Protein AF-A0A447TIS0-F1 (afdb_monomer_lite)

InterPro domains:
  IPR006043 Nucleobase cation symporter 2 family [PF00860] (2-193)

Organism: Chromobacterium violaceum (NCBI:txid536)

pLDDT: mean 91.17, std 5.43, range [50.12, 97.81]

Radius of gyration: 20.67 Å; chains: 1; bounding box: 43×41×52 Å

Secondary structure (DSSP, 8-state):
-HHHHHHHHHHHHHHHHHHHH-HHHHHHHS-HHHHHHHHHHHHHHHHHHHHHHHTTEETTEE-S-HHHHHHHHHHHHHHHHHHHHH--GGGGG-HHHHHHHHHHHHHHHTT----HHHHTS-SS------PPP--HHHHHHHHHHTHHHHHHHHHHHHHHHHHHT--TIIIIIHHHHHHHHHHHHHHHHHHT---

Sequence (195 aa):
MFGLFAAGFMYFVFAAIVRWRGMALVNKLLPPVVIGPVIMIIGLSVATAASGMAMGQAGGKQVLPYETSLLLAAISLATTIVVSIYARGMFKLVPILAGVTVGYIAAALLGAVDFAKLAAAPWFAAPSFHSPEVNWAAAAFMLPVAIAPAIEHIGGVMAIGGVTGKDYTKTPGLHRTLAGDGLGVCVAGLIGGPR

Structure (mmCIF, N/CA/C/O backbone):
data_AF-A0A447TIS0-F1
#
_entry.id   AF-A0A447TIS0-F1
#
loop_
_atom_site.group_PDB
_atom_site.id
_atom_site.type_symbol
_atom_site.label_atom_id
_atom_site.label_alt_id
_atom_site.label_comp_id
_atom_site.label_asym_id
_atom_site.label_entity_id
_atom_site.label_seq_id
_atom_site.pdbx_PDB_ins_code
_atom_site.Cartn_x
_atom_site.Cartn_y
_atom_site.Cartn_z
_atom_site.occupancy
_atom_site.B_iso_or_equiv
_atom_site.auth_seq_id
_atom_site.auth_comp_id
_atom_site.auth_asym_id
_atom_site.auth_atom_id
_atom_site.pdbx_PDB_model_num
ATOM 1 N N . MET A 1 1 ? 5.778 -16.264 8.398 1.00 80.69 1 MET A N 1
ATOM 2 C CA . MET A 1 1 ? 4.329 -16.456 8.153 1.00 80.69 1 MET A CA 1
ATOM 3 C C . MET A 1 1 ? 3.513 -16.547 9.439 1.00 80.69 1 MET A C 1
ATOM 5 O O . MET A 1 1 ? 2.597 -15.750 9.588 1.00 80.69 1 MET A O 1
ATOM 9 N N . PHE A 1 2 ? 3.879 -17.380 10.426 1.00 86.50 2 PHE A N 1
ATOM 10 C CA . PHE A 1 2 ? 3.201 -17.373 11.737 1.00 86.50 2 PHE A CA 1
ATOM 11 C C . PHE A 1 2 ? 3.227 -16.002 12.439 1.00 86.50 2 PHE A C 1
ATOM 13 O O . PHE A 1 2 ? 2.227 -15.584 13.009 1.00 86.50 2 PHE A O 1
ATOM 20 N N . GLY A 1 3 ? 4.325 -15.246 12.317 1.00 88.25 3 GLY A N 1
ATOM 21 C CA . GLY A 1 3 ? 4.374 -13.872 12.827 1.00 88.25 3 GLY A CA 1
ATOM 22 C C . GLY A 1 3 ? 3.406 -12.903 12.135 1.00 88.25 3 GLY A C 1
ATOM 23 O O . GLY A 1 3 ? 2.841 -12.048 12.803 1.00 88.25 3 GLY A O 1
ATOM 24 N N . LEU A 1 4 ? 3.140 -13.073 10.833 1.00 88.75 4 LEU A N 1
ATOM 25 C CA . LEU A 1 4 ? 2.134 -12.284 10.108 1.00 88.75 4 LEU A CA 1
ATOM 26 C C . LEU A 1 4 ? 0.718 -12.650 10.568 1.00 88.75 4 LEU A C 1
ATOM 28 O O . LEU A 1 4 ? -0.098 -11.767 10.805 1.00 88.75 4 LEU A O 1
ATOM 32 N N . PHE A 1 5 ? 0.450 -13.943 10.773 1.00 91.50 5 PHE A N 1
ATOM 33 C CA . PHE A 1 5 ? -0.801 -14.395 11.380 1.00 91.50 5 PHE A CA 1
ATOM 34 C C . PHE A 1 5 ? -1.004 -13.792 12.778 1.00 91.50 5 PHE A C 1
ATOM 36 O O . PHE A 1 5 ? -2.080 -13.274 13.067 1.00 91.50 5 PHE A O 1
ATOM 43 N N . ALA A 1 6 ? 0.029 -13.810 13.626 1.00 92.12 6 ALA A N 1
ATOM 44 C CA . ALA A 1 6 ? -0.017 -13.221 14.964 1.00 92.12 6 ALA A CA 1
ATOM 45 C C . ALA A 1 6 ? -0.205 -11.693 14.923 1.00 92.12 6 ALA A C 1
ATOM 47 O O . ALA A 1 6 ? -0.972 -11.148 15.717 1.00 92.12 6 ALA A O 1
ATOM 48 N N . ALA A 1 7 ? 0.434 -11.004 13.971 1.00 91.75 7 ALA A N 1
ATOM 49 C CA . ALA A 1 7 ? 0.207 -9.583 13.724 1.00 91.75 7 ALA A CA 1
ATOM 50 C C . ALA A 1 7 ? -1.247 -9.311 13.315 1.00 91.75 7 ALA A C 1
ATOM 52 O O . ALA A 1 7 ? -1.869 -8.431 13.894 1.00 91.75 7 ALA A O 1
ATOM 53 N N . GLY A 1 8 ? -1.823 -10.105 12.406 1.00 91.88 8 GLY A N 1
ATOM 54 C CA . GLY A 1 8 ? -3.251 -10.035 12.073 1.00 91.88 8 GLY A CA 1
ATOM 55 C C . GLY A 1 8 ? -4.145 -10.304 13.286 1.00 91.88 8 GLY A C 1
ATOM 56 O O . GLY A 1 8 ? -5.135 -9.608 13.501 1.00 91.88 8 GLY A O 1
ATOM 57 N N . PHE A 1 9 ? -3.752 -11.236 14.160 1.00 93.38 9 PHE A N 1
ATOM 58 C CA . PHE A 1 9 ? -4.492 -11.517 15.389 1.00 93.38 9 PHE A CA 1
ATOM 59 C C . PHE A 1 9 ? -4.535 -10.300 16.328 1.00 93.38 9 PHE A C 1
ATOM 61 O O . PHE A 1 9 ? -5.555 -10.029 16.965 1.00 93.38 9 PHE A O 1
ATOM 68 N N . MET A 1 10 ? -3.462 -9.505 16.361 1.00 94.25 10 MET A N 1
ATOM 69 C CA . MET A 1 10 ? -3.401 -8.267 17.141 1.00 94.25 10 MET A CA 1
ATOM 70 C C . MET A 1 10 ? -4.487 -7.252 16.734 1.00 94.25 10 MET A C 1
ATOM 72 O O . MET A 1 10 ? -4.980 -6.507 17.581 1.00 94.25 10 MET A O 1
ATOM 76 N N . TYR A 1 11 ? -4.961 -7.267 15.486 1.00 93.50 11 TYR A N 1
ATOM 77 C CA . TYR A 1 11 ? -6.058 -6.394 15.049 1.00 93.50 11 TYR A CA 1
ATOM 78 C C . TYR A 1 11 ? -7.383 -6.755 15.712 1.00 93.50 11 TYR A C 1
ATOM 80 O O . TYR A 1 11 ? -8.180 -5.862 16.000 1.00 93.50 11 TYR A O 1
ATOM 88 N N . PHE A 1 12 ? -7.618 -8.031 16.030 1.00 94.56 12 PHE A N 1
ATOM 89 C CA . PHE A 1 12 ? -8.781 -8.427 16.825 1.00 94.56 12 PHE A CA 1
ATOM 90 C C . PHE A 1 12 ? -8.673 -7.920 18.263 1.00 94.56 12 PHE A C 1
ATOM 92 O O . PHE A 1 12 ? -9.680 -7.502 18.836 1.00 94.56 12 PHE A O 1
ATOM 99 N N . VAL A 1 13 ? -7.462 -7.891 18.828 1.00 93.69 13 VAL A N 1
ATOM 100 C CA . VAL A 1 13 ? -7.208 -7.296 20.150 1.00 93.69 13 VAL A CA 1
ATOM 101 C C . VAL A 1 13 ? -7.509 -5.797 20.115 1.00 93.69 13 VAL A C 1
ATOM 103 O O . VAL A 1 13 ? -8.273 -5.305 20.949 1.00 93.69 13 VAL A O 1
ATOM 106 N N . PHE A 1 14 ? -7.002 -5.073 19.114 1.00 92.81 14 PHE A N 1
ATOM 107 C CA . PHE A 1 14 ? -7.315 -3.654 18.927 1.00 92.81 14 PHE A CA 1
ATOM 108 C C . PHE A 1 14 ? -8.813 -3.422 18.711 1.00 92.81 14 PHE A C 1
ATOM 110 O O . PHE A 1 14 ? -9.402 -2.566 19.371 1.00 92.81 14 PHE A O 1
ATOM 117 N N . ALA A 1 15 ? -9.465 -4.221 17.867 1.00 93.06 15 ALA A N 1
ATOM 118 C CA . ALA A 1 15 ? -10.902 -4.153 17.635 1.00 93.06 15 ALA A CA 1
ATOM 119 C C . ALA A 1 15 ? -11.712 -4.378 18.922 1.00 93.06 15 ALA A C 1
ATOM 121 O O . ALA A 1 15 ? -12.673 -3.647 19.176 1.00 93.06 15 ALA A O 1
ATOM 122 N N . ALA A 1 16 ? -11.320 -5.345 19.756 1.00 93.94 16 ALA A N 1
ATOM 123 C CA . ALA A 1 16 ? -11.959 -5.615 21.042 1.00 93.94 16 ALA A CA 1
ATOM 124 C C . ALA A 1 16 ? -11.790 -4.441 22.018 1.00 93.94 16 ALA A C 1
ATOM 126 O O . ALA A 1 16 ? -12.764 -4.013 22.643 1.00 93.94 16 ALA A O 1
ATOM 127 N N . ILE A 1 17 ? -10.588 -3.863 22.093 1.00 91.56 17 ILE A N 1
ATOM 128 C CA . ILE A 1 17 ? -10.306 -2.678 22.913 1.00 91.56 17 ILE A CA 1
ATOM 129 C C . ILE A 1 17 ? -11.151 -1.483 22.447 1.00 91.56 17 ILE A C 1
ATOM 131 O O . ILE A 1 17 ? -11.786 -0.823 23.272 1.00 91.56 17 ILE A O 1
ATOM 135 N N . VAL A 1 18 ? -11.217 -1.232 21.137 1.00 91.44 18 VAL A N 1
ATOM 136 C CA . VAL A 1 18 ? -12.027 -0.154 20.544 1.00 91.44 18 VAL A CA 1
ATOM 137 C C . VAL A 1 18 ? -13.516 -0.384 20.792 1.00 91.44 18 VAL A C 1
ATOM 139 O O . VAL A 1 18 ? -14.239 0.563 21.098 1.00 91.44 18 VAL A O 1
ATOM 142 N N . ARG A 1 19 ? -13.989 -1.631 20.717 1.00 91.25 19 ARG A N 1
ATOM 143 C CA . ARG A 1 19 ? -15.378 -1.977 21.040 1.00 91.25 19 ARG A CA 1
ATOM 144 C C . ARG A 1 19 ? -15.700 -1.725 22.512 1.00 91.25 19 ARG A C 1
ATOM 146 O O . ARG A 1 19 ? -16.789 -1.244 22.805 1.00 91.25 19 ARG A O 1
ATOM 153 N N . TRP A 1 20 ? -14.779 -2.045 23.421 1.00 90.69 20 TRP A N 1
ATOM 154 C CA . TRP A 1 20 ? -15.005 -1.904 24.860 1.00 90.69 20 TRP A CA 1
ATOM 155 C C . TRP A 1 20 ? -14.904 -0.452 25.342 1.00 90.69 20 TRP A C 1
ATOM 157 O O . TRP A 1 20 ? -15.747 0.010 26.105 1.00 90.69 20 TRP A O 1
ATOM 167 N N . ARG A 1 21 ? -13.879 0.281 24.899 1.00 88.31 21 ARG A N 1
ATOM 168 C CA . ARG A 1 21 ? -13.578 1.645 25.370 1.00 88.31 21 ARG A CA 1
ATOM 169 C C . ARG A 1 21 ? -14.153 2.746 24.473 1.00 88.31 21 ARG A C 1
ATOM 171 O O . ARG A 1 21 ? -14.126 3.916 24.851 1.00 88.31 21 ARG A O 1
ATOM 178 N N . GLY A 1 22 ? -14.667 2.382 23.300 1.00 86.06 22 GLY A N 1
ATOM 179 C CA . GLY A 1 22 ? -15.222 3.305 22.317 1.00 86.06 22 GLY A CA 1
ATOM 180 C C . GLY A 1 22 ? -14.177 4.209 21.653 1.00 86.06 22 GLY A C 1
ATOM 181 O O . GLY A 1 22 ? -12.975 4.150 21.923 1.00 86.06 22 GLY A O 1
ATOM 182 N N . MET A 1 23 ? -14.662 5.106 20.792 1.00 81.88 23 MET A N 1
ATOM 183 C CA . MET A 1 23 ? -13.830 6.059 20.039 1.00 81.88 23 MET A CA 1
ATOM 184 C C . MET A 1 23 ? -13.080 7.067 20.921 1.00 81.88 23 MET A C 1
ATOM 186 O O . MET A 1 23 ? -12.084 7.638 20.485 1.00 81.88 23 MET A O 1
ATOM 190 N N . ALA A 1 24 ? -13.506 7.268 22.172 1.00 84.69 24 ALA A N 1
ATOM 191 C CA . ALA A 1 24 ? -12.833 8.166 23.108 1.00 84.69 24 ALA A CA 1
ATOM 192 C C . ALA A 1 24 ? -11.385 7.733 23.393 1.00 84.69 24 ALA A C 1
ATOM 194 O O . ALA A 1 24 ? -10.499 8.578 23.504 1.00 84.69 24 ALA A O 1
ATOM 195 N N . LEU A 1 25 ? -11.128 6.421 23.465 1.00 85.62 25 LEU A N 1
ATOM 196 C CA . LEU A 1 25 ? -9.772 5.903 23.640 1.00 85.62 25 LEU A CA 1
ATOM 197 C C . LEU A 1 25 ? -8.905 6.173 22.408 1.00 85.62 25 LEU A C 1
ATOM 199 O O . LEU A 1 25 ? -7.763 6.594 22.557 1.00 85.62 25 LEU A O 1
ATOM 203 N N . VAL A 1 26 ? -9.457 5.964 21.211 1.00 84.88 26 VAL A N 1
ATOM 204 C CA . VAL A 1 26 ? -8.746 6.187 19.943 1.00 84.88 26 VAL A CA 1
ATOM 205 C C . VAL A 1 26 ? -8.374 7.656 19.806 1.00 84.88 26 VAL A C 1
ATOM 207 O O . VAL A 1 26 ? -7.209 7.962 19.603 1.00 84.88 26 VAL A O 1
ATOM 210 N N . ASN A 1 27 ? -9.315 8.569 20.045 1.00 84.81 27 ASN A N 1
ATOM 211 C CA . ASN A 1 27 ? -9.046 10.007 19.984 1.00 84.81 27 ASN A CA 1
ATOM 212 C C . ASN A 1 27 ? -8.029 10.473 21.040 1.00 84.81 27 ASN A C 1
ATOM 214 O O . ASN A 1 27 ? -7.340 11.466 20.826 1.00 84.81 27 ASN A O 1
ATOM 218 N N . LYS A 1 28 ? -7.931 9.770 22.177 1.00 88.19 28 LYS A N 1
ATOM 219 C CA . LYS A 1 28 ? -6.964 10.074 23.238 1.00 88.19 28 LYS A CA 1
ATOM 220 C C . LYS A 1 28 ? -5.562 9.540 22.933 1.00 88.19 28 LYS A C 1
ATOM 222 O O . LYS A 1 28 ? -4.591 10.240 23.194 1.00 88.19 28 LYS A O 1
ATOM 227 N N . LEU A 1 29 ? -5.453 8.302 22.448 1.00 87.50 29 LEU A N 1
ATOM 228 C CA . LEU A 1 29 ? -4.166 7.649 22.170 1.00 87.50 29 LEU A CA 1
ATOM 229 C C . LEU A 1 29 ? -3.590 8.049 20.811 1.00 87.50 29 LEU A C 1
ATOM 231 O O . LEU A 1 29 ? -2.380 8.186 20.668 1.00 87.50 29 LEU A O 1
ATOM 235 N N . LEU A 1 30 ? -4.464 8.227 19.826 1.00 89.12 30 LEU A N 1
ATOM 236 C CA . LEU A 1 30 ? -4.144 8.481 18.428 1.00 89.12 30 LEU A CA 1
ATOM 237 C C . LEU A 1 30 ? -4.894 9.735 17.941 1.00 89.12 30 LEU A C 1
ATOM 239 O O . LEU A 1 30 ? -5.692 9.654 17.007 1.00 89.12 30 LEU A O 1
ATOM 243 N N . PRO A 1 31 ? -4.700 10.912 18.566 1.00 89.00 31 PRO A N 1
ATOM 244 C CA . PRO A 1 31 ? -5.265 12.145 18.031 1.00 89.00 31 PRO A CA 1
ATOM 245 C C . PRO A 1 31 ? -4.687 12.440 16.631 1.00 89.00 31 PRO A C 1
ATOM 247 O O . PRO A 1 31 ? -3.619 11.926 16.286 1.00 89.00 31 PRO A O 1
ATOM 250 N N . PRO A 1 32 ? -5.318 13.316 15.824 1.00 86.44 32 PRO A N 1
ATOM 251 C CA . PRO A 1 32 ? -4.827 13.659 14.484 1.00 86.44 32 PRO A CA 1
ATOM 252 C C . PRO A 1 32 ? -3.358 14.114 14.445 1.00 86.44 32 PRO A C 1
ATOM 254 O O . PRO A 1 32 ? -2.645 13.815 13.490 1.00 86.44 32 PRO A O 1
ATOM 257 N N . VAL A 1 33 ? -2.887 14.765 15.517 1.00 90.25 33 VAL A N 1
ATOM 258 C CA . VAL A 1 33 ? -1.484 15.182 15.693 1.00 90.25 33 VAL A CA 1
ATOM 259 C C . VAL A 1 33 ? -0.499 14.007 15.810 1.00 90.25 33 VAL A C 1
ATOM 261 O O . VAL A 1 33 ? 0.689 14.197 15.594 1.00 90.25 33 VAL A O 1
ATOM 264 N N . VAL A 1 34 ? -0.968 12.791 16.105 1.00 90.94 34 VAL A N 1
ATOM 265 C CA . VAL A 1 34 ? -0.167 11.552 16.118 1.00 90.94 34 VAL A CA 1
ATOM 266 C C . VAL A 1 34 ? -0.352 10.768 14.820 1.00 90.94 34 VAL A C 1
ATOM 268 O O . VAL A 1 34 ? 0.632 10.343 14.219 1.00 90.94 34 VAL A O 1
ATOM 271 N N . ILE A 1 35 ? -1.597 10.609 14.355 1.00 90.25 35 ILE A N 1
ATOM 272 C CA . ILE A 1 35 ? -1.905 9.829 13.143 1.00 90.25 35 ILE A CA 1
ATOM 273 C C . ILE A 1 35 ? -1.180 10.409 11.920 1.00 90.25 35 ILE A C 1
ATOM 275 O O . ILE A 1 35 ? -0.541 9.665 11.179 1.00 90.25 35 ILE A O 1
ATOM 279 N N . GLY A 1 36 ? -1.235 11.733 11.728 1.00 91.56 36 GLY A N 1
ATOM 280 C CA . GLY A 1 36 ? -0.616 12.398 10.578 1.00 91.56 36 GLY A CA 1
ATOM 281 C C . GLY A 1 36 ? 0.891 12.125 10.463 1.00 91.56 36 GLY A C 1
ATOM 282 O O . GLY A 1 36 ? 1.325 11.597 9.439 1.00 91.56 36 GLY A O 1
ATOM 283 N N . 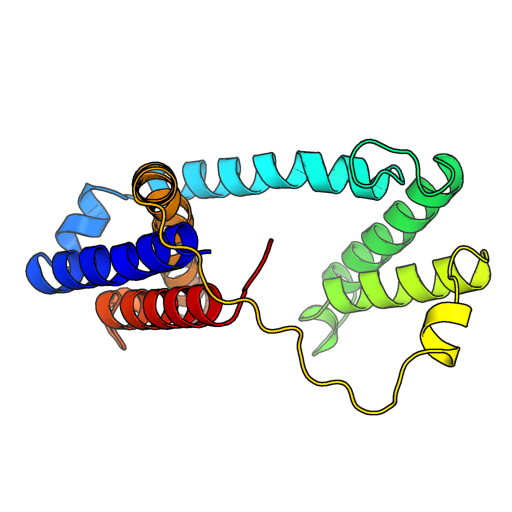PRO A 1 37 ? 1.699 12.422 11.500 1.00 92.75 37 PRO A N 1
ATOM 284 C CA . PRO A 1 37 ? 3.131 12.125 11.494 1.00 92.75 37 PRO A CA 1
ATOM 285 C C . PRO A 1 37 ? 3.477 10.651 11.301 1.00 92.75 37 PRO A C 1
ATOM 287 O O . PRO A 1 37 ? 4.407 10.354 10.554 1.00 92.75 37 PRO A O 1
ATOM 290 N N . VAL A 1 38 ? 2.730 9.726 11.911 1.00 91.75 38 VAL A N 1
ATOM 291 C CA . VAL A 1 38 ? 2.968 8.285 11.722 1.00 91.75 38 VAL A CA 1
ATOM 292 C C . VAL A 1 38 ? 2.777 7.895 10.256 1.00 91.75 38 VAL A C 1
ATOM 294 O O . VAL A 1 38 ? 3.655 7.254 9.683 1.00 91.75 38 VAL A O 1
ATOM 297 N N . ILE A 1 39 ? 1.695 8.348 9.615 1.00 91.06 39 ILE A N 1
ATOM 298 C CA . ILE A 1 39 ? 1.450 8.093 8.186 1.00 91.06 39 ILE A CA 1
ATOM 299 C C . ILE A 1 39 ? 2.551 8.717 7.316 1.00 91.06 39 ILE A C 1
ATOM 301 O O . ILE A 1 39 ? 3.029 8.076 6.380 1.00 91.06 39 ILE A O 1
ATOM 305 N N . MET A 1 40 ? 3.005 9.936 7.635 1.00 92.56 40 MET A N 1
ATOM 306 C CA . MET A 1 40 ? 4.114 10.571 6.909 1.00 92.56 40 MET A CA 1
ATOM 307 C C . MET A 1 40 ? 5.411 9.761 7.015 1.00 92.56 40 MET A C 1
ATOM 309 O O . MET A 1 40 ? 6.094 9.583 6.009 1.00 92.56 40 MET A O 1
ATOM 313 N N . ILE A 1 41 ? 5.741 9.233 8.198 1.00 92.44 41 ILE A N 1
ATOM 314 C CA . ILE A 1 41 ? 6.931 8.391 8.400 1.00 92.44 41 ILE A CA 1
ATOM 315 C C . ILE A 1 41 ? 6.806 7.073 7.631 1.00 92.44 41 ILE A C 1
ATOM 317 O O . ILE A 1 41 ? 7.774 6.661 6.992 1.00 92.44 41 ILE A O 1
ATOM 321 N N . ILE A 1 42 ? 5.628 6.438 7.636 1.00 91.50 42 ILE A N 1
ATOM 322 C CA . ILE A 1 42 ? 5.379 5.223 6.845 1.00 91.50 42 ILE A CA 1
ATOM 323 C C . ILE A 1 42 ? 5.627 5.525 5.359 1.00 91.50 42 ILE A C 1
ATOM 325 O O . ILE A 1 42 ? 6.448 4.857 4.728 1.00 91.50 42 ILE A O 1
ATOM 329 N N . GLY A 1 43 ? 5.031 6.595 4.825 1.00 91.69 43 GLY A N 1
ATOM 330 C CA . GLY A 1 43 ? 5.233 7.012 3.434 1.00 91.69 43 GLY A CA 1
ATOM 331 C C . GLY A 1 43 ? 6.695 7.320 3.092 1.00 91.69 43 GLY A C 1
ATOM 332 O O . GLY A 1 43 ? 7.208 6.839 2.081 1.00 91.69 43 GLY A O 1
ATOM 333 N N . LEU A 1 44 ? 7.397 8.060 3.954 1.00 93.44 44 LEU A N 1
ATOM 334 C CA . LEU A 1 44 ? 8.819 8.378 3.775 1.00 93.44 44 LEU A CA 1
ATOM 335 C C . LEU A 1 44 ? 9.709 7.132 3.833 1.00 93.44 44 LEU A C 1
ATOM 337 O O . LEU A 1 44 ? 10.670 7.036 3.071 1.00 93.44 44 LEU A O 1
ATOM 341 N N . SER A 1 45 ? 9.388 6.161 4.691 1.00 90.38 45 SER A N 1
ATOM 342 C CA . SER A 1 45 ? 10.160 4.920 4.779 1.00 90.38 45 SER A CA 1
ATOM 343 C C . SER A 1 45 ? 10.065 4.103 3.487 1.00 90.38 45 SER A C 1
ATOM 345 O O . SER A 1 45 ? 11.091 3.668 2.964 1.00 90.38 45 SER A O 1
ATOM 347 N N . VAL A 1 46 ? 8.870 3.989 2.896 1.00 91.38 46 VAL A N 1
ATOM 348 C CA . VAL A 1 46 ? 8.660 3.289 1.616 1.00 91.38 46 VAL A CA 1
ATOM 349 C C . VAL A 1 46 ? 9.224 4.086 0.431 1.00 91.38 46 VAL A C 1
ATOM 351 O O . VAL A 1 46 ? 9.687 3.490 -0.545 1.00 91.38 46 VAL A O 1
ATOM 354 N N . ALA A 1 47 ? 9.275 5.420 0.520 1.00 93.50 47 ALA A N 1
ATOM 355 C CA . ALA A 1 47 ? 9.860 6.269 -0.519 1.00 93.50 47 ALA A CA 1
ATOM 356 C C . ALA A 1 47 ? 11.339 5.941 -0.797 1.00 93.50 47 ALA A C 1
ATOM 358 O O . ALA A 1 47 ? 11.782 6.054 -1.938 1.00 93.50 47 ALA A O 1
ATOM 359 N N . THR A 1 48 ? 12.090 5.482 0.211 1.00 90.00 48 THR A N 1
ATOM 360 C CA . THR A 1 48 ? 13.493 5.063 0.031 1.00 90.00 48 THR A CA 1
ATOM 361 C C . THR A 1 48 ? 13.626 3.823 -0.858 1.00 90.00 48 THR A C 1
ATOM 363 O O . THR A 1 48 ? 14.475 3.780 -1.744 1.00 90.00 48 THR A O 1
ATOM 366 N N . ALA A 1 49 ? 12.748 2.831 -0.689 1.00 90.81 49 ALA A N 1
ATOM 367 C CA . ALA A 1 49 ? 12.709 1.660 -1.559 1.00 90.81 49 ALA A CA 1
ATOM 368 C C . ALA A 1 49 ? 12.227 2.038 -2.968 1.00 90.81 49 ALA A C 1
ATOM 370 O O . ALA A 1 49 ? 12.781 1.572 -3.966 1.00 90.81 49 ALA A O 1
ATOM 371 N N . ALA A 1 50 ? 11.228 2.921 -3.057 1.00 92.81 50 ALA A N 1
ATOM 372 C CA . ALA A 1 50 ? 10.717 3.421 -4.328 1.00 92.81 50 ALA A CA 1
ATOM 373 C C . ALA A 1 50 ? 11.778 4.187 -5.133 1.00 92.81 50 ALA A C 1
ATOM 375 O O . ALA A 1 50 ? 11.846 4.015 -6.350 1.00 92.81 50 ALA A O 1
ATOM 376 N N . SER A 1 51 ? 12.637 4.978 -4.479 1.00 92.75 51 SER A N 1
ATOM 377 C CA . SER A 1 51 ? 13.729 5.677 -5.165 1.00 92.75 51 SER A CA 1
ATOM 378 C C . SER A 1 51 ? 14.765 4.698 -5.721 1.00 92.75 51 SER A C 1
ATOM 380 O O . SER A 1 51 ? 15.172 4.842 -6.871 1.00 92.75 51 SER A O 1
ATOM 382 N N . GLY A 1 52 ?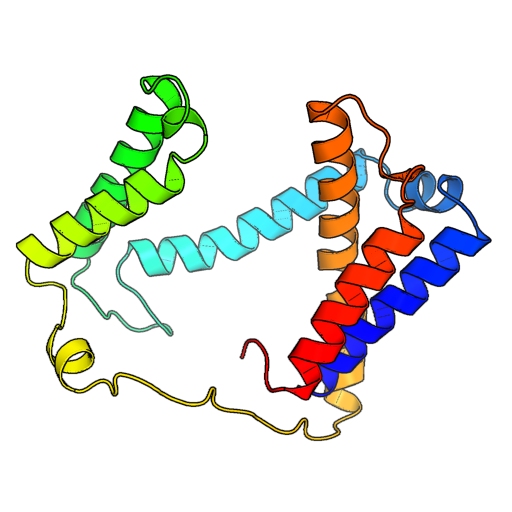 15.119 3.650 -4.967 1.00 93.75 52 GLY A N 1
ATOM 383 C CA . GLY A 1 52 ? 15.969 2.561 -5.459 1.00 93.75 52 GLY A CA 1
ATOM 384 C C . GLY A 1 52 ? 15.383 1.890 -6.705 1.00 93.75 52 GLY A C 1
ATOM 385 O O . GLY A 1 52 ? 16.070 1.749 -7.718 1.00 93.75 52 GLY A O 1
ATOM 386 N N . MET A 1 53 ? 14.088 1.563 -6.675 1.00 94.19 53 MET A N 1
ATOM 387 C CA . MET A 1 53 ? 13.388 0.987 -7.829 1.00 94.19 53 MET A CA 1
ATOM 388 C C . MET A 1 53 ? 13.377 1.933 -9.039 1.00 94.19 53 MET A C 1
ATOM 390 O O . MET A 1 53 ? 13.628 1.490 -10.159 1.00 94.19 53 MET A O 1
ATOM 394 N N . ALA A 1 54 ? 13.161 3.236 -8.830 1.00 95.19 54 ALA A N 1
ATOM 395 C CA . ALA A 1 54 ? 13.206 4.242 -9.894 1.00 95.19 54 ALA A CA 1
ATOM 396 C C . ALA A 1 54 ? 14.604 4.384 -10.524 1.00 95.19 54 ALA A C 1
ATOM 398 O O . ALA A 1 54 ? 14.723 4.635 -11.721 1.00 95.19 54 ALA A O 1
ATOM 399 N N . MET A 1 55 ? 15.663 4.169 -9.740 1.00 94.88 55 MET A N 1
ATOM 400 C CA . MET A 1 55 ? 17.051 4.147 -10.217 1.00 94.88 55 MET A CA 1
ATOM 401 C C . MET A 1 55 ? 17.446 2.820 -10.886 1.00 94.88 55 MET A C 1
ATOM 403 O O . MET A 1 55 ? 18.605 2.655 -11.265 1.00 94.88 55 MET A O 1
ATOM 407 N N . GLY A 1 56 ? 16.517 1.871 -11.045 1.00 93.88 56 GLY A N 1
ATOM 408 C CA . GLY A 1 56 ? 16.779 0.586 -11.696 1.00 93.88 56 GLY A CA 1
ATOM 409 C C . GLY A 1 56 ? 17.391 -0.464 -10.777 1.00 93.88 56 GLY A C 1
ATOM 410 O O . GLY A 1 56 ? 18.071 -1.372 -11.261 1.00 93.88 56 GLY A O 1
ATOM 411 N N . GLN A 1 57 ? 17.188 -0.341 -9.462 1.00 93.88 57 GLN A N 1
ATOM 412 C CA . GLN A 1 57 ? 17.701 -1.282 -8.471 1.00 93.88 57 GLN A CA 1
ATOM 413 C C . GLN A 1 57 ? 16.609 -2.220 -7.957 1.00 93.88 57 GLN A C 1
ATOM 415 O O . GLN A 1 57 ? 15.492 -1.804 -7.654 1.00 93.88 57 GLN A O 1
ATOM 420 N N . ALA A 1 58 ? 16.959 -3.493 -7.784 1.00 90.00 58 ALA A N 1
ATOM 421 C CA . ALA A 1 58 ? 16.134 -4.472 -7.086 1.00 90.00 58 ALA A CA 1
ATOM 422 C C . ALA A 1 58 ? 17.023 -5.372 -6.220 1.00 90.00 58 ALA A C 1
ATOM 424 O O . ALA A 1 58 ? 18.063 -5.855 -6.670 1.00 90.00 58 ALA A O 1
ATOM 425 N N . GLY A 1 59 ? 16.646 -5.572 -4.952 1.00 84.31 59 GLY A N 1
ATOM 426 C CA . GLY A 1 59 ? 17.421 -6.395 -4.012 1.00 84.31 59 GLY A CA 1
ATOM 427 C C . GLY A 1 59 ? 18.867 -5.919 -3.807 1.00 84.31 59 GLY A C 1
ATOM 428 O O . GLY A 1 59 ? 19.766 -6.744 -3.661 1.00 84.31 59 GLY A O 1
ATOM 429 N N . GLY A 1 60 ? 19.107 -4.603 -3.868 1.00 82.75 60 GLY A N 1
ATOM 430 C CA . GLY A 1 60 ? 20.442 -4.006 -3.733 1.00 82.75 60 GLY A CA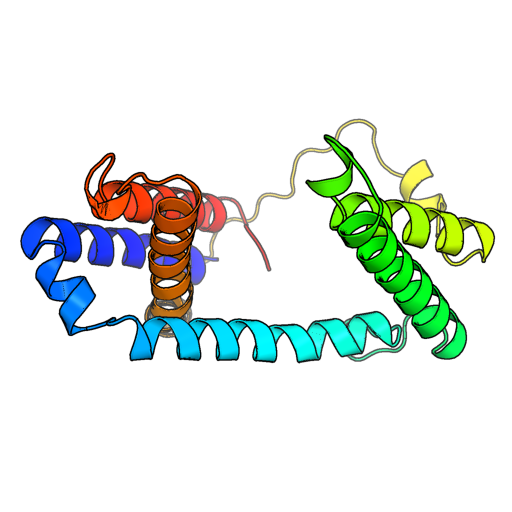 1
ATOM 431 C C . GLY A 1 60 ? 21.354 -4.175 -4.953 1.00 82.75 60 GLY A C 1
ATOM 432 O O . GLY A 1 60 ? 22.543 -3.877 -4.866 1.00 82.75 60 GLY A O 1
ATOM 433 N N . LYS A 1 61 ? 20.829 -4.655 -6.087 1.00 89.12 61 LYS A N 1
ATOM 434 C CA . LYS A 1 61 ? 21.574 -4.819 -7.342 1.00 89.12 61 LYS A CA 1
ATOM 435 C C . LYS A 1 61 ? 20.980 -3.952 -8.440 1.00 89.12 61 LYS A C 1
ATOM 437 O O . LYS A 1 61 ? 19.764 -3.782 -8.501 1.00 89.12 61 LYS A O 1
ATOM 442 N N . GLN A 1 62 ? 21.834 -3.460 -9.334 1.00 92.25 62 GLN A N 1
ATOM 443 C CA . GLN A 1 62 ? 21.395 -2.802 -10.560 1.00 92.25 62 GLN A CA 1
ATOM 444 C C . GLN A 1 62 ? 20.814 -3.858 -11.509 1.00 92.25 62 GLN A C 1
ATOM 446 O O . GLN A 1 62 ? 21.533 -4.763 -11.933 1.00 92.25 62 GLN A O 1
ATOM 451 N N . VAL A 1 63 ? 19.520 -3.763 -11.812 1.00 92.44 63 VAL A N 1
ATOM 452 C CA . VAL A 1 63 ? 18.821 -4.691 -12.720 1.00 92.44 63 VAL A CA 1
ATOM 453 C C . VAL A 1 63 ? 18.573 -4.098 -14.102 1.00 92.44 63 VAL A C 1
ATOM 455 O O . VAL A 1 63 ? 18.434 -4.844 -15.065 1.00 92.44 63 VAL A O 1
ATOM 458 N N . LEU A 1 64 ? 18.555 -2.770 -14.214 1.00 91.44 64 LEU A N 1
ATOM 459 C CA . LEU A 1 64 ? 18.376 -2.044 -15.469 1.00 91.44 64 LEU A CA 1
ATOM 460 C C . LEU A 1 64 ? 19.356 -0.861 -15.504 1.00 91.44 64 LEU A C 1
ATOM 462 O O . LEU A 1 64 ? 19.629 -0.313 -14.441 1.00 91.44 64 LEU A O 1
ATOM 466 N N . PRO A 1 65 ? 19.917 -0.437 -16.651 1.00 94.25 65 PRO A N 1
ATOM 467 C CA . PRO A 1 65 ? 20.817 0.717 -16.693 1.00 94.25 65 PRO A CA 1
ATOM 468 C C . PRO A 1 65 ? 20.201 1.968 -16.053 1.00 94.25 65 PRO A C 1
ATOM 470 O O . PRO A 1 65 ? 19.012 2.241 -16.234 1.00 94.25 65 PRO A O 1
ATOM 473 N N . TYR A 1 66 ? 21.009 2.722 -15.304 1.00 94.00 66 TYR A N 1
ATOM 474 C CA . TYR A 1 66 ? 20.553 3.877 -14.520 1.00 94.00 66 TYR A CA 1
ATOM 475 C C . TYR A 1 66 ? 19.821 4.919 -15.379 1.00 94.00 66 TYR A C 1
ATOM 477 O O . TYR A 1 66 ? 18.687 5.281 -15.074 1.00 94.00 66 TYR A O 1
ATOM 485 N N . GLU A 1 67 ? 20.420 5.305 -16.508 1.00 93.75 67 GLU A N 1
ATOM 486 C CA . GLU A 1 67 ? 19.857 6.282 -17.452 1.00 93.75 67 GLU A CA 1
ATOM 487 C C . GLU A 1 67 ? 18.482 5.852 -17.986 1.00 93.75 67 GLU A C 1
ATOM 489 O O . GLU A 1 67 ? 17.514 6.613 -17.960 1.00 93.75 67 GLU A O 1
ATOM 494 N N . THR A 1 68 ? 18.365 4.593 -18.423 1.00 94.19 68 THR A N 1
ATOM 495 C CA . THR A 1 68 ? 17.107 4.034 -18.934 1.00 94.19 68 THR A CA 1
ATOM 496 C C . THR A 1 68 ? 16.044 3.966 -17.841 1.00 94.19 68 THR A C 1
ATOM 498 O O . THR A 1 68 ? 14.879 4.268 -18.090 1.00 94.19 68 THR A O 1
ATOM 501 N N . SER A 1 69 ? 16.437 3.606 -16.620 1.00 95.81 69 SER A N 1
ATOM 502 C CA . SER A 1 69 ? 15.522 3.480 -15.480 1.00 95.81 69 SER A CA 1
ATOM 503 C C . SER A 1 69 ? 14.948 4.830 -15.065 1.00 95.81 69 SER A C 1
ATOM 505 O O . SER A 1 69 ? 13.733 4.957 -14.909 1.00 95.81 69 SER A O 1
ATOM 507 N N . LEU A 1 70 ? 15.798 5.857 -14.980 1.00 96.12 70 LEU A N 1
ATOM 508 C CA . LEU A 1 70 ? 15.360 7.219 -14.689 1.00 96.12 70 LEU A CA 1
ATOM 509 C C . LEU A 1 70 ? 14.442 7.777 -15.772 1.00 96.12 70 LEU A C 1
ATOM 511 O O . LEU A 1 70 ? 13.444 8.416 -15.443 1.00 96.12 70 LEU A O 1
ATOM 515 N N . LEU A 1 71 ? 14.737 7.514 -17.048 1.00 96.62 71 LEU A N 1
ATOM 516 C CA . LEU A 1 71 ? 13.865 7.920 -18.147 1.00 96.62 71 LEU A CA 1
ATOM 517 C C . LEU A 1 71 ? 12.473 7.281 -18.016 1.00 96.62 71 LEU A C 1
ATOM 519 O O . LEU A 1 71 ? 11.464 7.977 -18.114 1.00 96.62 71 LEU A O 1
ATOM 523 N N . LEU A 1 72 ? 12.403 5.975 -17.743 1.00 96.94 72 LEU A N 1
ATOM 524 C CA . LEU A 1 72 ? 11.135 5.262 -17.553 1.00 96.94 72 LEU A CA 1
ATOM 525 C C . LEU A 1 72 ? 10.366 5.756 -16.321 1.00 96.94 72 LEU A C 1
ATOM 527 O O . LEU A 1 72 ? 9.151 5.967 -16.394 1.00 96.94 72 LEU A O 1
ATOM 531 N N . ALA A 1 73 ? 11.065 5.988 -15.208 1.00 96.94 73 ALA A N 1
ATOM 532 C CA . ALA A 1 73 ? 10.481 6.560 -14.001 1.00 96.94 73 ALA A CA 1
ATOM 533 C C . ALA A 1 73 ? 9.923 7.968 -14.265 1.00 96.94 73 ALA A C 1
ATOM 535 O O . ALA A 1 73 ? 8.794 8.266 -13.870 1.00 96.94 73 ALA A O 1
ATOM 536 N N . ALA A 1 74 ? 10.665 8.808 -14.994 1.00 97.12 74 ALA A N 1
ATOM 537 C CA . ALA A 1 74 ? 10.238 10.147 -15.379 1.00 97.12 74 ALA A CA 1
ATOM 538 C C . ALA A 1 74 ? 9.010 10.118 -16.300 1.00 97.12 74 ALA A C 1
ATOM 540 O O . ALA A 1 74 ? 8.072 10.875 -16.067 1.00 97.12 74 ALA A O 1
ATOM 541 N N . ILE A 1 75 ? 8.964 9.220 -17.291 1.00 97.75 75 ILE A N 1
ATOM 542 C CA . ILE A 1 75 ? 7.800 9.046 -18.177 1.00 97.75 75 ILE A CA 1
ATOM 543 C C . ILE A 1 75 ? 6.557 8.640 -17.372 1.00 97.75 75 ILE A C 1
ATOM 545 O O . ILE A 1 75 ? 5.489 9.239 -17.538 1.00 97.75 75 ILE A O 1
ATOM 549 N N . SER A 1 76 ? 6.688 7.656 -16.478 1.00 97.50 76 SER A N 1
ATOM 550 C CA . SER A 1 76 ? 5.584 7.186 -15.629 1.00 97.50 76 SER A CA 1
ATOM 551 C C . SER A 1 76 ? 5.077 8.287 -14.686 1.00 97.50 76 SER A C 1
ATOM 553 O O . SER A 1 76 ? 3.869 8.545 -14.600 1.00 97.50 76 SER A O 1
ATOM 555 N N . LEU A 1 77 ? 5.996 9.010 -14.034 1.00 97.00 77 LEU A N 1
ATOM 556 C CA . LEU A 1 77 ? 5.670 10.113 -13.131 1.00 97.00 77 LEU A CA 1
ATOM 557 C C . LEU A 1 77 ? 5.031 11.289 -13.878 1.00 97.00 77 LEU A C 1
ATOM 559 O O . LEU A 1 77 ? 3.978 11.774 -13.466 1.00 97.00 77 LEU A O 1
ATOM 563 N N . ALA A 1 78 ? 5.621 11.719 -14.995 1.00 97.81 78 ALA A N 1
ATOM 564 C CA . ALA A 1 78 ? 5.095 12.808 -15.812 1.00 97.81 78 ALA A CA 1
ATOM 565 C C . ALA A 1 78 ? 3.688 12.484 -16.322 1.00 97.81 78 ALA A C 1
ATOM 567 O O . ALA A 1 78 ? 2.792 13.319 -16.216 1.00 97.81 78 ALA A O 1
ATOM 568 N N . THR A 1 79 ? 3.461 11.254 -16.788 1.00 97.38 79 THR A N 1
ATOM 569 C CA . THR A 1 79 ? 2.130 10.793 -17.206 1.00 97.38 79 THR A CA 1
ATOM 570 C C . THR A 1 79 ? 1.137 10.861 -16.048 1.00 97.38 79 THR A C 1
ATOM 572 O O . THR A 1 79 ? 0.042 11.399 -16.208 1.00 97.38 79 THR A O 1
ATOM 575 N N . THR A 1 80 ? 1.523 10.373 -14.866 1.00 97.19 80 THR A N 1
ATOM 576 C CA . THR A 1 80 ? 0.676 10.421 -13.664 1.00 97.19 80 THR A CA 1
ATOM 577 C C . THR A 1 80 ? 0.287 11.862 -13.321 1.00 97.19 80 THR A C 1
ATOM 579 O O . THR A 1 80 ? -0.892 12.150 -13.101 1.00 97.19 80 THR A O 1
ATOM 582 N N . ILE A 1 81 ? 1.256 12.784 -13.335 1.00 96.81 81 ILE A N 1
ATOM 583 C CA . ILE A 1 81 ? 1.040 14.212 -13.070 1.00 96.81 81 ILE A CA 1
ATOM 584 C C . ILE A 1 81 ? 0.102 14.817 -14.121 1.00 96.81 81 ILE A C 1
ATOM 586 O O . ILE A 1 81 ? -0.923 15.396 -13.757 1.00 96.81 81 ILE A O 1
ATOM 590 N N . VAL A 1 82 ? 0.393 14.635 -15.411 1.00 96.75 82 VAL A N 1
ATOM 591 C CA . VAL A 1 82 ? -0.415 15.176 -16.516 1.00 96.75 82 VAL A CA 1
ATOM 592 C C . VAL A 1 82 ? -1.857 14.677 -16.435 1.00 96.75 82 VAL A C 1
ATOM 594 O O . VAL A 1 82 ? -2.789 15.477 -16.523 1.00 96.75 82 VAL A O 1
ATOM 597 N N . VAL A 1 83 ? -2.067 13.381 -16.203 1.00 96.19 83 VAL A N 1
ATOM 598 C CA . VAL A 1 83 ? -3.415 12.809 -16.087 1.00 96.19 83 VAL A CA 1
ATOM 599 C C . VAL A 1 83 ? -4.129 13.339 -14.842 1.00 96.19 83 VAL A C 1
ATOM 601 O O . VAL A 1 83 ? -5.294 13.723 -14.934 1.00 96.19 83 VAL A O 1
ATOM 604 N N . SER A 1 84 ? -3.447 13.447 -13.698 1.00 95.50 84 SER A N 1
ATOM 605 C CA . SER A 1 84 ? -4.063 13.975 -12.470 1.00 95.50 84 SER A CA 1
ATOM 606 C C . SER A 1 84 ? -4.534 15.433 -12.598 1.00 95.50 84 SER A C 1
ATOM 608 O O . SER A 1 84 ? -5.558 15.802 -12.014 1.00 95.50 84 SER A O 1
ATOM 610 N N . ILE A 1 85 ? -3.823 16.252 -13.384 1.00 95.62 85 ILE A N 1
ATOM 611 C CA . ILE A 1 85 ? -4.110 17.683 -13.552 1.00 95.62 85 ILE A CA 1
ATOM 612 C C . ILE A 1 85 ? -5.121 17.918 -14.681 1.00 95.62 85 ILE A C 1
ATOM 614 O O . ILE A 1 85 ? -6.118 18.616 -14.478 1.00 95.62 85 ILE A O 1
ATOM 618 N N . TYR A 1 86 ? -4.876 17.346 -15.863 1.00 94.94 86 TYR A N 1
ATOM 619 C CA . TYR A 1 86 ? -5.571 17.725 -17.098 1.00 94.94 86 TYR A CA 1
ATOM 620 C C . TYR A 1 86 ? -6.696 16.772 -17.511 1.00 94.94 86 TYR A C 1
ATOM 622 O O . TYR A 1 86 ? -7.576 17.177 -18.278 1.00 94.94 86 TYR A O 1
ATOM 630 N N . ALA A 1 87 ? -6.707 15.523 -17.031 1.00 93.12 87 ALA A N 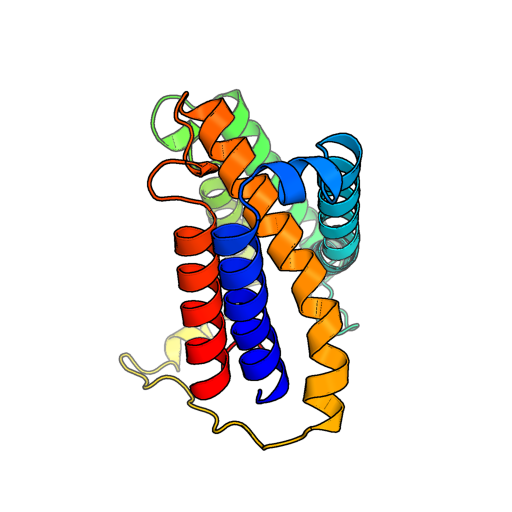1
ATOM 631 C CA . ALA A 1 87 ? -7.755 14.586 -17.416 1.00 93.12 87 ALA A CA 1
ATOM 632 C C . ALA A 1 87 ? -9.116 14.973 -16.818 1.00 93.12 87 ALA A C 1
ATOM 634 O O . ALA A 1 87 ? -9.226 15.662 -15.800 1.00 93.12 87 ALA A O 1
ATOM 635 N N . ARG A 1 88 ? -10.186 14.505 -17.464 1.00 91.44 88 ARG A N 1
ATOM 636 C CA . ARG A 1 88 ? -11.575 14.727 -17.042 1.00 91.44 88 ARG A CA 1
ATOM 637 C C . ARG A 1 88 ? -12.295 13.394 -16.862 1.00 91.44 88 ARG A C 1
ATOM 639 O O . ARG A 1 88 ? -11.904 12.380 -17.437 1.00 91.44 88 ARG A O 1
ATOM 646 N N . GLY A 1 89 ? -13.363 13.410 -16.068 1.00 89.62 89 GLY A N 1
ATOM 647 C CA . GLY A 1 89 ? -14.181 12.225 -15.808 1.00 89.62 89 GLY A CA 1
ATOM 648 C C . GLY A 1 89 ? -13.388 11.102 -15.134 1.00 89.62 89 GLY A C 1
ATOM 649 O O . GLY A 1 89 ? -12.607 11.352 -14.218 1.00 89.62 89 GLY A O 1
ATOM 650 N N . MET A 1 90 ? -13.582 9.869 -15.611 1.00 86.00 90 MET A N 1
ATOM 651 C CA . MET A 1 90 ? -13.011 8.648 -15.027 1.00 86.00 90 MET A CA 1
ATOM 652 C C . MET A 1 90 ? -11.478 8.674 -14.944 1.00 86.00 90 MET A C 1
ATOM 654 O O . MET A 1 90 ? -10.907 8.245 -13.948 1.00 86.00 90 MET A O 1
ATOM 658 N N . PHE A 1 91 ? -10.795 9.214 -15.958 1.00 82.81 91 PHE A N 1
ATOM 659 C CA . PHE A 1 91 ? -9.330 9.187 -16.028 1.00 82.81 91 PHE A CA 1
ATOM 660 C C . PHE A 1 91 ? -8.652 10.016 -14.932 1.00 82.81 91 PHE A C 1
ATOM 662 O O . PHE A 1 91 ? -7.554 9.673 -14.502 1.00 82.81 91 PHE A O 1
ATOM 669 N N . LYS A 1 92 ? -9.327 11.047 -14.405 1.00 88.31 92 LYS A N 1
ATOM 670 C CA . LYS A 1 92 ? -8.825 11.822 -13.262 1.00 88.31 92 LYS A CA 1
ATOM 671 C C . LYS A 1 92 ? -8.833 11.016 -11.954 1.00 88.31 92 LYS A C 1
ATOM 673 O O . LYS A 1 92 ? -8.104 11.358 -11.029 1.00 88.31 92 LYS A O 1
ATOM 678 N N . LEU A 1 93 ? -9.628 9.943 -11.880 1.00 85.94 93 LEU A N 1
ATOM 679 C CA . LEU A 1 93 ? -9.716 9.058 -10.713 1.00 85.94 93 LEU A CA 1
ATOM 680 C C . LEU A 1 93 ? -8.638 7.963 -10.708 1.00 85.94 93 LEU A C 1
ATOM 682 O O . LEU A 1 93 ? -8.386 7.375 -9.661 1.00 85.94 93 LEU A O 1
ATOM 686 N N . VAL A 1 94 ? -7.992 7.690 -11.850 1.00 93.62 94 VAL A N 1
ATOM 687 C CA . VAL A 1 94 ? -7.007 6.600 -12.008 1.00 93.62 94 VAL A CA 1
ATOM 688 C C . VAL A 1 94 ? -5.652 7.043 -12.604 1.00 93.62 94 VAL A C 1
ATOM 690 O O . VAL A 1 94 ? -5.098 6.345 -13.457 1.00 93.62 94 VAL A O 1
ATOM 693 N N . PRO A 1 95 ? -5.056 8.173 -12.168 1.00 93.69 95 PRO A N 1
ATOM 694 C CA . PRO A 1 95 ? -3.827 8.699 -12.770 1.00 93.69 95 PRO A CA 1
ATOM 695 C C . PRO A 1 95 ? -2.628 7.750 -12.635 1.00 93.69 95 PRO A C 1
ATOM 697 O O . PRO A 1 95 ? -1.821 7.648 -13.555 1.00 93.69 95 PRO A O 1
ATOM 700 N N . ILE A 1 96 ? -2.539 7.007 -11.527 1.00 95.12 96 ILE A N 1
ATOM 701 C CA . ILE A 1 96 ? -1.452 6.046 -11.282 1.00 95.12 96 ILE A CA 1
ATOM 702 C C . ILE A 1 96 ? -1.490 4.904 -12.307 1.00 95.12 96 ILE A C 1
ATOM 704 O O . ILE A 1 96 ? -0.451 4.521 -12.838 1.00 95.12 96 ILE A O 1
ATOM 708 N N . LEU A 1 97 ? -2.681 4.388 -12.643 1.00 95.06 97 LEU A N 1
ATOM 709 C CA . LEU A 1 97 ? 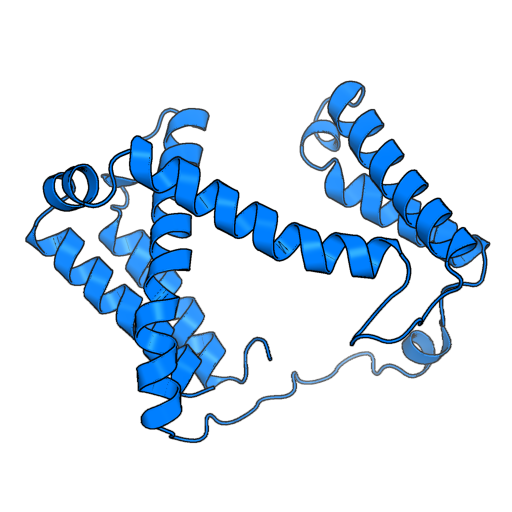-2.817 3.326 -13.648 1.00 95.06 97 LEU A CA 1
ATOM 710 C C . LEU A 1 97 ? -2.381 3.806 -15.035 1.00 95.06 97 LEU A C 1
ATOM 712 O O . LEU A 1 97 ? -1.729 3.057 -15.762 1.00 95.06 97 LEU A O 1
ATOM 716 N N . ALA A 1 98 ? -2.688 5.056 -15.388 1.00 95.62 98 ALA A N 1
ATOM 717 C CA . ALA A 1 98 ? -2.221 5.647 -16.637 1.00 95.62 98 ALA A CA 1
ATOM 718 C C . ALA A 1 98 ? -0.688 5.761 -16.670 1.00 95.62 98 ALA A C 1
ATOM 720 O O . ALA A 1 98 ? -0.074 5.360 -17.658 1.00 95.62 98 ALA A O 1
ATOM 721 N N . GLY A 1 99 ? -0.068 6.223 -15.577 1.00 96.69 99 GLY A N 1
ATOM 722 C CA . GLY A 1 99 ? 1.389 6.282 -15.441 1.00 96.69 99 GLY A CA 1
ATOM 723 C C . GLY A 1 99 ? 2.066 4.925 -15.613 1.00 96.69 99 GLY A C 1
ATOM 724 O O . GLY A 1 99 ? 2.955 4.786 -16.451 1.00 96.69 99 GLY A O 1
ATOM 725 N N . VAL A 1 100 ? 1.585 3.904 -14.896 1.00 96.25 100 VAL A N 1
ATOM 726 C CA . VAL A 1 100 ? 2.094 2.526 -15.007 1.00 96.25 100 VAL A CA 1
ATOM 727 C C . VAL A 1 100 ? 1.937 1.987 -16.431 1.00 96.25 100 VAL A C 1
ATOM 729 O O . VAL A 1 100 ? 2.870 1.390 -16.962 1.00 96.25 100 VAL A O 1
ATOM 732 N N . THR A 1 101 ? 0.794 2.235 -17.074 1.00 96.56 101 THR A N 1
ATOM 733 C CA . THR A 1 101 ? 0.524 1.760 -18.440 1.00 96.56 101 THR A CA 1
ATOM 734 C C . THR A 1 101 ? 1.477 2.392 -19.453 1.00 96.56 101 THR A C 1
ATOM 736 O O . THR A 1 101 ? 2.125 1.681 -20.218 1.00 96.56 101 THR A O 1
ATOM 739 N N . VAL A 1 102 ? 1.607 3.722 -19.446 1.00 97.69 102 VAL A N 1
ATOM 740 C CA . VAL A 1 102 ? 2.499 4.432 -20.377 1.00 97.69 102 VAL A CA 1
ATOM 741 C C . VAL A 1 102 ? 3.964 4.100 -20.092 1.00 97.69 102 VAL A C 1
ATOM 743 O O . VAL A 1 102 ? 4.722 3.856 -21.029 1.00 97.69 102 VAL A O 1
ATOM 746 N N . GLY A 1 103 ? 4.356 4.017 -18.818 1.00 97.31 103 GLY A N 1
ATOM 747 C CA . GLY A 1 103 ? 5.699 3.598 -18.419 1.00 97.31 103 GLY A CA 1
ATOM 748 C C . GLY A 1 103 ? 6.042 2.188 -18.906 1.00 97.31 103 GLY A C 1
ATOM 749 O O . GLY A 1 103 ? 7.133 1.969 -19.428 1.00 97.31 103 GLY A O 1
ATOM 750 N N . TYR A 1 104 ? 5.100 1.245 -18.815 1.00 96.44 104 TYR A N 1
ATOM 751 C CA . TYR A 1 104 ? 5.282 -0.114 -19.328 1.00 96.44 104 TYR A CA 1
ATOM 752 C C . TYR A 1 104 ? 5.389 -0.156 -20.858 1.00 96.44 104 TYR A C 1
ATOM 754 O O . TYR A 1 104 ? 6.269 -0.832 -21.390 1.00 96.44 104 TYR A O 1
ATOM 762 N N . ILE A 1 105 ? 4.547 0.598 -21.576 1.00 97.81 105 ILE A N 1
ATOM 763 C CA . ILE A 1 105 ? 4.634 0.711 -23.042 1.00 97.81 105 ILE A CA 1
ATOM 764 C C . ILE A 1 105 ? 6.000 1.276 -23.451 1.00 97.81 105 ILE A C 1
ATOM 766 O O . ILE A 1 105 ? 6.654 0.719 -24.331 1.00 97.81 105 ILE A O 1
ATOM 770 N N . ALA A 1 106 ? 6.472 2.333 -22.786 1.00 97.38 106 ALA A N 1
ATOM 771 C CA . ALA A 1 106 ? 7.796 2.896 -23.037 1.00 97.38 106 ALA A CA 1
ATOM 772 C C . ALA A 1 106 ? 8.914 1.876 -22.758 1.00 97.38 106 ALA A C 1
ATOM 774 O O . ALA A 1 106 ? 9.829 1.734 -23.567 1.00 97.38 106 ALA A O 1
ATOM 775 N N . ALA A 1 107 ? 8.818 1.115 -21.664 1.00 96.56 107 ALA A N 1
ATOM 776 C CA . ALA A 1 107 ? 9.777 0.059 -21.340 1.00 96.56 107 ALA A CA 1
ATOM 777 C C . ALA A 1 107 ? 9.819 -1.032 -22.419 1.00 96.56 107 ALA A C 1
ATOM 779 O O . ALA A 1 107 ? 10.903 -1.483 -22.792 1.00 96.56 107 ALA A O 1
ATOM 780 N N . ALA A 1 108 ? 8.661 -1.423 -22.956 1.00 95.69 108 ALA A N 1
ATOM 781 C CA . ALA A 1 108 ? 8.574 -2.398 -24.038 1.00 95.69 108 ALA A CA 1
ATOM 782 C C . ALA A 1 108 ? 9.228 -1.879 -25.328 1.00 95.69 108 ALA A C 1
ATOM 784 O O . ALA A 1 108 ? 10.001 -2.604 -25.952 1.00 95.69 108 ALA A O 1
ATOM 785 N N . LEU A 1 109 ? 8.983 -0.615 -25.695 1.00 95.50 109 LEU A N 1
ATOM 786 C CA . LEU A 1 109 ? 9.588 0.015 -26.877 1.00 95.50 109 LEU A CA 1
ATOM 787 C C . LEU A 1 109 ? 11.111 0.172 -26.758 1.00 95.50 109 LEU A C 1
ATOM 789 O O . LEU A 1 109 ? 11.815 0.078 -27.759 1.00 95.50 109 LEU A O 1
ATOM 793 N N . LEU A 1 110 ? 11.623 0.378 -25.542 1.00 93.88 110 LEU A N 1
ATOM 794 C CA . LEU A 1 110 ? 13.060 0.458 -25.258 1.00 93.88 110 LEU A CA 1
ATOM 795 C C . LEU A 1 110 ? 13.733 -0.919 -25.096 1.00 93.88 110 LEU A C 1
ATOM 797 O O . LEU A 1 110 ? 14.922 -0.979 -24.790 1.00 93.88 110 LEU A O 1
ATOM 801 N N . GLY A 1 111 ? 12.999 -2.023 -25.272 1.00 92.19 111 GLY A N 1
ATOM 802 C CA . GLY A 1 111 ? 13.541 -3.379 -25.136 1.00 92.19 111 GLY A CA 1
ATOM 803 C C . GLY A 1 111 ? 13.869 -3.790 -23.695 1.00 92.19 111 GLY A C 1
ATOM 804 O O . GLY A 1 111 ? 14.582 -4.765 -23.484 1.00 92.19 111 GLY A O 1
ATOM 805 N N . ALA A 1 112 ? 13.348 -3.072 -22.695 1.00 90.69 112 ALA A N 1
ATOM 806 C CA . ALA A 1 112 ? 13.569 -3.359 -21.275 1.00 90.69 112 ALA A CA 1
ATOM 807 C C . ALA A 1 112 ? 12.631 -4.452 -20.718 1.00 90.69 112 ALA A C 1
ATOM 809 O O . ALA A 1 112 ? 12.700 -4.784 -19.534 1.00 90.69 112 ALA A O 1
ATOM 810 N N . VAL A 1 113 ? 11.736 -5.000 -21.548 1.00 92.75 113 VAL A N 1
ATOM 811 C CA . VAL A 1 113 ? 10.744 -6.011 -21.157 1.00 92.75 113 VAL A CA 1
ATOM 812 C C . VAL A 1 113 ? 11.113 -7.372 -21.741 1.00 92.75 113 VAL A C 1
ATOM 814 O O . VAL A 1 113 ? 11.183 -7.546 -22.954 1.00 92.75 113 VAL A O 1
ATOM 817 N N . ASP A 1 114 ? 11.293 -8.355 -20.860 1.00 90.62 114 ASP A N 1
ATOM 818 C CA . ASP A 1 114 ? 11.498 -9.756 -21.228 1.00 90.62 114 ASP A CA 1
ATOM 819 C C . ASP A 1 114 ? 10.152 -10.487 -21.376 1.00 90.62 114 ASP A C 1
ATOM 821 O O . ASP A 1 114 ? 9.513 -10.873 -20.391 1.00 90.62 114 ASP A O 1
ATOM 825 N N . PHE A 1 115 ? 9.727 -10.694 -22.624 1.00 93.50 115 PHE A N 1
ATOM 826 C CA . PHE A 1 115 ? 8.497 -11.419 -22.958 1.00 93.50 115 PHE A CA 1
ATOM 827 C C . PHE A 1 115 ? 8.647 -12.947 -22.923 1.00 93.50 115 PHE A C 1
ATOM 829 O O . PHE A 1 115 ? 7.635 -13.649 -22.985 1.00 93.50 115 PHE A O 1
ATOM 836 N N . ALA A 1 116 ? 9.861 -13.493 -22.783 1.00 93.50 116 ALA A N 1
ATOM 837 C CA . ALA A 1 116 ? 10.060 -14.943 -22.757 1.00 93.50 116 ALA A CA 1
ATOM 838 C C . ALA A 1 116 ? 9.341 -15.584 -21.561 1.00 93.50 116 ALA A C 1
ATOM 840 O O . ALA A 1 116 ? 8.734 -16.647 -21.688 1.00 93.50 116 ALA A O 1
ATOM 841 N N . LYS A 1 117 ? 9.322 -14.894 -20.414 1.00 89.31 117 LYS A N 1
ATOM 842 C CA . LYS A 1 117 ? 8.586 -15.331 -19.217 1.00 89.31 117 LYS A CA 1
ATOM 843 C C . LYS A 1 117 ? 7.078 -15.388 -19.436 1.00 89.31 117 LYS A C 1
ATOM 845 O O . LYS A 1 117 ? 6.429 -16.266 -18.883 1.00 89.31 117 LYS A O 1
ATOM 850 N N . LEU A 1 118 ? 6.534 -14.469 -20.235 1.00 90.56 118 LEU A N 1
ATOM 851 C CA . LEU A 1 118 ? 5.114 -14.463 -20.579 1.00 90.56 118 LEU A CA 1
ATOM 852 C C . LEU A 1 118 ? 4.778 -15.637 -21.506 1.00 90.56 118 LEU A C 1
ATOM 854 O O . LEU A 1 118 ? 3.789 -16.323 -21.281 1.00 90.56 118 LEU A O 1
ATOM 858 N N . ALA A 1 119 ? 5.626 -15.898 -22.505 1.00 92.56 119 ALA A N 1
ATOM 859 C CA . ALA A 1 119 ? 5.442 -17.008 -23.439 1.00 92.56 119 ALA A CA 1
ATOM 860 C C . ALA A 1 119 ? 5.580 -18.389 -22.771 1.00 92.56 119 ALA A C 1
ATOM 862 O O . ALA A 1 119 ? 4.910 -19.336 -23.173 1.00 92.56 119 ALA A O 1
ATOM 863 N N . ALA A 1 120 ? 6.434 -18.503 -21.751 1.00 94.00 120 ALA A N 1
ATOM 864 C CA . ALA A 1 120 ? 6.642 -19.738 -20.996 1.00 94.00 120 ALA A CA 1
ATOM 865 C C . ALA A 1 120 ? 5.617 -19.958 -19.865 1.00 94.00 120 ALA A C 1
ATOM 867 O O . ALA A 1 120 ? 5.609 -21.027 -19.251 1.00 94.00 120 ALA A O 1
ATOM 868 N N . ALA A 1 121 ? 4.779 -18.965 -19.550 1.00 92.31 121 ALA A N 1
ATOM 869 C CA . ALA A 1 121 ? 3.835 -19.057 -18.444 1.00 92.31 121 ALA A CA 1
ATOM 870 C C . ALA A 1 121 ? 2.633 -19.960 -18.793 1.00 92.31 121 ALA A C 1
ATOM 872 O O . ALA A 1 121 ? 2.081 -19.867 -19.891 1.00 92.31 121 ALA A O 1
ATOM 873 N N . PRO A 1 122 ? 2.174 -20.816 -17.863 1.00 93.50 122 PRO A N 1
ATOM 874 C CA . PRO A 1 122 ? 0.955 -21.592 -18.061 1.00 93.50 122 PRO A CA 1
ATOM 875 C C . PRO A 1 122 ? -0.289 -20.688 -18.030 1.00 93.50 122 PRO A C 1
ATOM 877 O O . PRO A 1 122 ? -0.361 -19.741 -17.250 1.00 93.50 122 PRO A O 1
ATOM 880 N N . TRP A 1 123 ? -1.311 -21.035 -18.822 1.00 92.38 123 TRP A N 1
ATOM 881 C CA . TRP A 1 123 ? -2.608 -20.336 -18.830 1.00 92.38 123 TRP A CA 1
ATOM 882 C C . TRP A 1 123 ? -3.335 -20.404 -17.481 1.00 92.38 123 TRP A C 1
ATOM 884 O O . TRP A 1 123 ? -4.036 -19.468 -17.106 1.00 92.38 123 TRP A O 1
ATOM 894 N N . PHE A 1 124 ? -3.144 -21.500 -16.741 1.00 94.25 124 PHE A N 1
ATOM 895 C CA . PHE A 1 124 ? -3.655 -21.675 -15.387 1.00 94.25 124 PHE A CA 1
ATOM 896 C C . PHE A 1 124 ? -2.539 -22.204 -14.487 1.00 94.25 124 PHE A C 1
ATOM 898 O O . PHE A 1 124 ? -1.958 -23.253 -14.759 1.00 94.25 124 PHE A O 1
ATOM 905 N N . ALA A 1 125 ? -2.264 -21.490 -13.399 1.00 90.25 125 ALA A N 1
ATOM 906 C CA . ALA A 1 125 ? -1.376 -21.931 -12.332 1.00 90.25 125 ALA A CA 1
ATOM 907 C C . ALA A 1 125 ? -2.095 -21.802 -10.991 1.00 90.25 125 ALA A C 1
ATOM 909 O O . ALA A 1 125 ? -2.714 -20.775 -10.705 1.00 90.25 125 ALA A O 1
ATOM 910 N N . ALA A 1 126 ? -1.996 -22.838 -10.158 1.00 88.19 126 ALA A N 1
ATOM 911 C CA . ALA A 1 126 ? -2.392 -22.717 -8.764 1.00 88.19 126 ALA A CA 1
ATOM 912 C C . ALA A 1 126 ? -1.417 -21.762 -8.044 1.00 88.19 126 ALA A C 1
ATOM 914 O O . ALA A 1 126 ? -0.210 -21.836 -8.298 1.00 88.19 126 ALA A O 1
ATOM 915 N N . PRO A 1 127 ? -1.897 -20.881 -7.146 1.00 85.00 127 PRO A N 1
ATOM 916 C CA . PRO A 1 127 ? -1.019 -20.082 -6.302 1.00 85.00 127 PRO A CA 1
ATOM 917 C C . PRO A 1 127 ? -0.074 -20.969 -5.483 1.00 85.00 127 PRO A C 1
ATOM 919 O O . PRO A 1 127 ? -0.454 -22.048 -5.026 1.00 85.00 127 PRO A O 1
ATOM 922 N N . SER A 1 128 ? 1.150 -20.497 -5.256 1.00 84.25 128 SER A N 1
ATOM 923 C CA . SER A 1 128 ? 2.093 -21.176 -4.367 1.00 84.25 128 SER A CA 1
ATOM 924 C C . SER A 1 128 ? 1.677 -20.971 -2.915 1.00 84.25 128 SER A C 1
ATOM 926 O O . SER A 1 128 ? 1.927 -19.917 -2.332 1.00 84.25 128 SER A O 1
ATOM 928 N N . PHE A 1 129 ? 1.049 -21.987 -2.330 1.00 86.25 129 PHE A N 1
ATOM 929 C CA . PHE A 1 129 ? 0.689 -21.986 -0.917 1.00 86.25 129 PHE A CA 1
ATOM 930 C C . PHE A 1 129 ? 1.898 -22.342 -0.054 1.00 86.25 129 PHE A C 1
ATOM 932 O O . PHE A 1 129 ? 2.628 -23.295 -0.337 1.00 86.25 129 PHE A O 1
ATOM 939 N N . HIS A 1 130 ? 2.094 -21.592 1.027 1.00 82.69 130 HIS A N 1
ATOM 940 C CA . HIS A 1 130 ? 3.141 -21.874 2.005 1.00 82.69 130 HIS A CA 1
ATOM 941 C C . HIS A 1 130 ? 2.528 -22.026 3.390 1.00 82.69 130 HIS A C 1
ATOM 943 O O . HIS A 1 130 ? 1.894 -21.104 3.898 1.00 82.69 130 HIS A O 1
ATOM 949 N N . SER A 1 131 ? 2.748 -23.184 4.012 1.00 81.56 131 SER A N 1
ATOM 950 C CA . SER A 1 131 ? 2.307 -23.430 5.381 1.00 81.56 131 SER A CA 1
ATOM 951 C C . SER A 1 131 ? 3.108 -22.571 6.367 1.00 81.56 131 SER A C 1
ATOM 953 O O . SER A 1 131 ? 4.337 -22.493 6.248 1.00 81.56 131 SER A O 1
ATOM 955 N N . PRO A 1 132 ? 2.462 -21.946 7.363 1.00 80.94 132 PRO A N 1
ATOM 956 C CA . PRO A 1 132 ? 3.163 -21.162 8.362 1.00 80.94 132 PRO A CA 1
ATOM 957 C C . PRO A 1 132 ? 3.963 -22.063 9.304 1.00 80.94 132 PRO A C 1
ATOM 959 O O . PRO A 1 132 ? 3.409 -22.921 9.983 1.00 80.94 132 PRO A O 1
ATOM 962 N N . GLU A 1 133 ? 5.268 -21.822 9.394 1.00 84.88 133 GLU A N 1
ATOM 963 C CA . GLU A 1 133 ? 6.101 -22.403 10.446 1.00 84.88 133 GLU A CA 1
ATOM 964 C C . GLU A 1 133 ? 5.851 -21.668 11.767 1.00 84.88 133 GLU A C 1
ATOM 966 O O . GLU A 1 133 ? 5.960 -20.437 11.832 1.00 84.88 133 GLU A O 1
ATOM 971 N N . VAL A 1 134 ? 5.495 -22.417 12.813 1.00 88.94 134 VAL A N 1
ATOM 972 C CA . VAL A 1 134 ? 5.220 -21.865 14.142 1.00 88.94 134 VAL A CA 1
ATOM 973 C C . VAL A 1 134 ? 6.529 -21.423 14.785 1.00 88.94 134 VAL A C 1
ATOM 975 O O . VAL A 1 134 ? 7.351 -22.240 15.186 1.00 88.94 134 VAL A O 1
ATOM 978 N N . ASN A 1 135 ? 6.701 -20.110 14.917 1.00 89.94 135 ASN A N 1
ATOM 979 C CA . ASN A 1 135 ? 7.862 -19.508 15.559 1.00 89.94 135 ASN A CA 1
ATOM 980 C C . ASN A 1 135 ? 7.420 -18.346 16.457 1.00 89.94 135 ASN A C 1
ATOM 982 O O . ASN A 1 135 ? 7.105 -17.250 15.985 1.00 89.94 135 ASN A O 1
ATOM 986 N N . TRP A 1 136 ? 7.400 -18.593 17.766 1.00 91.19 136 TRP A N 1
ATOM 987 C CA . TRP A 1 136 ? 6.953 -17.619 18.761 1.00 91.19 136 TRP A CA 1
ATOM 988 C C . TRP A 1 136 ? 7.889 -16.420 18.913 1.00 91.19 136 TRP A C 1
ATOM 990 O O . TRP A 1 136 ? 7.409 -15.326 19.196 1.00 91.19 136 TRP A O 1
ATOM 1000 N N . ALA A 1 137 ? 9.191 -16.588 18.665 1.00 91.44 137 ALA A N 1
ATOM 1001 C CA . ALA A 1 137 ? 10.127 -15.467 18.666 1.00 91.44 137 ALA A CA 1
ATOM 1002 C C . ALA A 1 137 ? 9.797 -14.498 17.520 1.00 91.44 137 ALA A C 1
ATOM 1004 O O . ALA A 1 137 ? 9.611 -13.305 17.748 1.00 91.44 137 ALA A O 1
ATOM 1005 N N . ALA A 1 138 ? 9.613 -15.019 16.302 1.00 86.38 138 ALA A N 1
ATOM 1006 C CA . ALA A 1 138 ? 9.193 -14.222 15.150 1.00 86.38 138 ALA A CA 1
ATOM 1007 C C . ALA A 1 138 ? 7.810 -13.579 15.357 1.00 86.38 138 ALA A C 1
ATOM 1009 O O . ALA A 1 138 ? 7.589 -12.444 14.938 1.00 86.38 138 ALA A O 1
ATOM 1010 N N . ALA A 1 139 ? 6.883 -14.274 16.025 1.00 90.81 139 ALA A N 1
ATOM 1011 C CA . ALA A 1 139 ? 5.591 -13.699 16.390 1.00 90.81 139 ALA A CA 1
ATOM 1012 C C . ALA A 1 139 ? 5.740 -12.519 17.353 1.00 90.81 139 ALA A C 1
ATOM 1014 O O . ALA A 1 139 ? 5.201 -11.452 17.071 1.00 90.81 139 ALA A O 1
ATOM 1015 N N . ALA A 1 140 ? 6.514 -12.671 18.429 1.00 92.25 140 ALA A N 1
ATOM 1016 C CA . ALA A 1 140 ? 6.746 -11.606 19.401 1.00 92.25 140 ALA A CA 1
ATOM 1017 C C . ALA A 1 140 ? 7.358 -10.347 18.761 1.00 92.25 140 ALA A C 1
ATOM 1019 O O . ALA A 1 140 ? 6.953 -9.241 19.108 1.00 92.25 140 ALA A O 1
ATOM 1020 N N . PHE A 1 141 ? 8.260 -10.501 17.783 1.00 90.00 141 PHE A N 1
ATOM 1021 C CA . PHE A 1 141 ? 8.800 -9.373 17.012 1.00 90.00 141 PHE A CA 1
ATOM 1022 C C . PHE A 1 141 ? 7.761 -8.691 16.114 1.00 90.00 141 PHE A C 1
ATOM 1024 O O . PHE A 1 141 ? 7.799 -7.474 15.951 1.00 90.00 141 PHE A O 1
ATOM 1031 N N . MET A 1 142 ? 6.826 -9.449 15.541 1.00 90.19 142 MET A N 1
ATOM 1032 C CA . MET A 1 142 ? 5.793 -8.913 14.649 1.00 90.19 142 MET A CA 1
ATOM 1033 C C . MET A 1 142 ? 4.637 -8.229 15.392 1.00 90.19 142 MET A C 1
ATOM 1035 O O . MET A 1 142 ? 3.967 -7.372 14.817 1.00 90.19 142 MET A O 1
ATOM 1039 N N . LEU A 1 143 ? 4.396 -8.566 16.664 1.00 92.19 143 LEU A N 1
ATOM 1040 C CA . LEU A 1 143 ? 3.286 -7.997 17.435 1.00 92.19 143 LEU A CA 1
ATOM 1041 C C . LEU A 1 143 ? 3.349 -6.457 17.557 1.00 92.19 143 LEU A C 1
ATOM 1043 O O . LEU A 1 143 ? 2.338 -5.817 17.268 1.00 92.19 143 LEU A O 1
ATOM 1047 N N . PRO A 1 144 ? 4.487 -5.824 17.914 1.00 89.56 144 PRO A N 1
ATOM 1048 C CA . PRO A 1 144 ? 4.595 -4.364 17.917 1.00 89.56 144 PRO A CA 1
ATOM 1049 C C . PRO A 1 144 ? 4.494 -3.752 16.518 1.00 89.56 144 PRO A C 1
ATOM 1051 O O . PRO A 1 144 ? 3.959 -2.655 16.367 1.00 89.56 144 PRO A O 1
ATOM 1054 N N . VAL A 1 145 ? 4.968 -4.461 15.487 1.00 88.56 145 VAL A N 1
ATOM 1055 C CA . VAL A 1 145 ? 4.913 -3.993 14.092 1.00 88.56 145 VAL A CA 1
ATOM 1056 C C . VAL A 1 145 ? 3.467 -3.788 13.644 1.00 88.56 145 VAL A C 1
ATOM 1058 O O . VAL A 1 145 ? 3.202 -2.848 12.905 1.00 88.56 145 VAL A O 1
ATOM 1061 N N . ALA A 1 146 ? 2.519 -4.583 14.158 1.00 91.31 146 ALA A N 1
ATOM 1062 C CA . ALA A 1 146 ? 1.090 -4.457 13.862 1.00 91.31 146 ALA A CA 1
ATOM 1063 C C . ALA A 1 146 ? 0.475 -3.106 14.280 1.00 91.31 146 ALA A C 1
ATOM 1065 O O . ALA A 1 146 ? -0.580 -2.738 13.767 1.00 91.31 146 ALA A O 1
ATOM 1066 N N . ILE A 1 147 ? 1.119 -2.351 15.179 1.00 90.69 147 ILE A N 1
ATOM 1067 C CA . ILE A 1 147 ? 0.636 -1.034 15.620 1.00 90.69 147 ILE A CA 1
ATOM 1068 C C . ILE A 1 147 ? 0.650 -0.033 14.460 1.00 90.69 147 ILE A C 1
ATOM 1070 O O . ILE A 1 147 ? -0.308 0.718 14.298 1.00 90.69 147 ILE A O 1
ATOM 1074 N N . ALA A 1 148 ? 1.710 -0.017 13.647 1.00 90.06 148 ALA A N 1
ATOM 1075 C CA . ALA A 1 148 ? 1.855 0.955 12.565 1.00 90.06 148 ALA A CA 1
ATOM 1076 C C . ALA A 1 148 ? 0.739 0.835 11.504 1.00 90.06 148 ALA A C 1
ATOM 1078 O O . ALA A 1 148 ? 0.045 1.831 11.286 1.00 90.06 148 ALA A O 1
ATOM 1079 N N . PRO A 1 149 ? 0.468 -0.348 10.916 1.00 90.12 149 PRO A N 1
ATOM 1080 C CA . PRO A 1 149 ? -0.629 -0.486 9.970 1.00 90.12 149 PRO A CA 1
ATOM 1081 C C . PRO A 1 149 ? -2.017 -0.417 10.636 1.00 90.12 149 PRO A C 1
ATOM 1083 O O . PRO A 1 149 ? -2.970 0.023 10.002 1.00 90.12 149 PRO A O 1
ATOM 1086 N N . ALA A 1 150 ? -2.151 -0.683 11.944 1.00 91.88 150 ALA A N 1
ATOM 1087 C CA . ALA A 1 150 ? -3.398 -0.376 12.651 1.00 91.88 150 ALA A CA 1
ATOM 1088 C C . ALA A 1 150 ? -3.664 1.143 12.718 1.00 91.88 150 ALA A C 1
ATOM 1090 O O . ALA A 1 150 ? -4.800 1.581 12.524 1.00 91.88 150 ALA A O 1
ATOM 1091 N N . ILE A 1 151 ? -2.631 1.961 12.961 1.00 91.62 151 ILE A N 1
ATOM 1092 C CA . ILE A 1 151 ? -2.734 3.431 12.903 1.00 91.62 151 ILE A CA 1
ATOM 1093 C C . ILE A 1 151 ? -3.047 3.887 11.473 1.00 91.62 151 ILE A C 1
ATOM 1095 O O . ILE A 1 151 ? -3.905 4.754 11.290 1.00 91.62 151 ILE A O 1
ATOM 1099 N N . GLU A 1 152 ? -2.397 3.291 10.474 1.00 92.56 152 GLU A N 1
ATOM 1100 C CA . GLU A 1 152 ? -2.663 3.548 9.055 1.00 92.56 152 GLU A CA 1
ATOM 1101 C C . GLU A 1 152 ? -4.125 3.254 8.693 1.00 92.56 152 GLU A C 1
ATOM 1103 O O . GLU A 1 152 ? -4.796 4.109 8.115 1.00 92.56 152 GLU A O 1
ATOM 1108 N N . HIS A 1 153 ? -4.661 2.105 9.115 1.00 93.69 153 HIS A N 1
ATOM 1109 C CA . HIS A 1 153 ? -6.057 1.729 8.890 1.00 93.69 153 HIS A CA 1
ATOM 1110 C C . HIS A 1 153 ? -7.028 2.721 9.537 1.00 93.69 153 HIS A C 1
ATOM 1112 O O . HIS A 1 153 ? -7.982 3.170 8.898 1.00 93.69 153 HIS A O 1
ATOM 1118 N N . ILE A 1 154 ? -6.782 3.117 10.791 1.00 92.31 154 ILE A N 1
ATOM 1119 C CA . ILE A 1 154 ? -7.608 4.118 11.488 1.00 92.31 154 ILE A CA 1
ATOM 1120 C C . ILE A 1 154 ? -7.581 5.452 10.733 1.00 92.31 154 ILE A C 1
ATOM 1122 O O . ILE A 1 154 ? -8.639 6.022 10.449 1.00 92.31 154 ILE A O 1
ATOM 1126 N N . GLY A 1 155 ? -6.388 5.932 10.374 1.00 91.50 155 GLY A N 1
ATOM 1127 C CA . GLY A 1 155 ? -6.219 7.169 9.617 1.00 91.50 155 GLY A CA 1
ATOM 1128 C C . GLY A 1 155 ? -6.894 7.118 8.247 1.00 91.50 155 GLY A C 1
ATOM 1129 O O . GLY A 1 155 ? -7.568 8.075 7.867 1.00 91.50 155 GLY A O 1
ATOM 1130 N N . GLY A 1 156 ? -6.804 5.985 7.549 1.00 92.50 156 GLY A N 1
ATOM 1131 C CA . GLY A 1 156 ? -7.473 5.747 6.272 1.00 92.50 156 GLY A CA 1
ATOM 1132 C C . GLY A 1 156 ? -8.996 5.805 6.388 1.00 92.50 156 GLY A C 1
ATOM 1133 O O . GLY A 1 156 ? -9.645 6.529 5.632 1.00 92.50 156 GLY A O 1
ATOM 1134 N N . VAL A 1 157 ? -9.580 5.126 7.382 1.00 93.00 157 VAL A N 1
ATOM 1135 C CA . VAL A 1 157 ? -11.032 5.172 7.643 1.00 93.00 157 VAL A CA 1
ATOM 1136 C C . VAL A 1 157 ? -11.494 6.604 7.941 1.00 93.00 157 VAL A C 1
ATOM 1138 O O . VAL A 1 157 ? -12.537 7.032 7.437 1.00 93.00 157 VAL A O 1
ATOM 1141 N N . MET A 1 158 ? -10.719 7.367 8.719 1.00 89.81 158 MET A N 1
ATOM 1142 C CA . MET A 1 158 ? -11.021 8.770 9.024 1.00 89.81 158 MET A CA 1
ATOM 1143 C C . MET A 1 158 ? -10.908 9.673 7.787 1.00 89.81 158 MET A C 1
ATOM 1145 O O . MET A 1 158 ? -11.791 10.501 7.559 1.00 89.81 158 MET A O 1
ATOM 1149 N N . ALA A 1 159 ? -9.873 9.495 6.962 1.00 90.75 159 ALA A N 1
ATOM 1150 C CA . ALA A 1 159 ? -9.672 10.263 5.734 1.00 90.75 159 ALA A CA 1
ATOM 1151 C C . ALA A 1 159 ? -10.796 10.013 4.717 1.00 90.75 159 ALA A C 1
ATOM 1153 O O . ALA A 1 159 ? -11.375 10.962 4.185 1.00 90.75 159 ALA A O 1
ATOM 1154 N N . ILE A 1 160 ? -11.174 8.747 4.507 1.00 92.19 160 ILE A N 1
ATOM 1155 C CA . ILE A 1 160 ? -12.310 8.378 3.650 1.00 92.19 160 ILE A CA 1
ATOM 1156 C C . ILE A 1 160 ? -13.605 8.985 4.200 1.00 92.19 160 ILE A C 1
ATOM 1158 O O . ILE A 1 160 ? -14.421 9.504 3.433 1.00 92.19 160 ILE A O 1
ATOM 1162 N N . GLY A 1 161 ? -13.799 8.969 5.520 1.00 91.38 161 GLY A N 1
ATOM 1163 C CA . GLY A 1 161 ? -14.954 9.606 6.148 1.00 91.38 161 GLY A CA 1
ATOM 1164 C C . GLY A 1 161 ? -15.018 11.115 5.901 1.00 91.38 161 GLY A C 1
ATOM 1165 O O . GLY A 1 161 ? -16.081 11.635 5.564 1.00 91.38 161 GLY A O 1
ATOM 1166 N N . GLY A 1 162 ? -13.872 11.800 5.965 1.00 90.06 162 GLY A N 1
ATOM 1167 C CA . GLY A 1 162 ? -13.753 13.224 5.644 1.00 90.06 162 GLY A CA 1
ATOM 1168 C C . GLY A 1 162 ? -14.083 13.549 4.184 1.00 90.06 162 GLY A C 1
ATOM 1169 O O . GLY A 1 162 ? -14.788 14.519 3.921 1.00 90.06 162 GLY A O 1
ATOM 1170 N N . VAL A 1 163 ? -13.641 12.715 3.237 1.00 90.62 163 VAL A N 1
ATOM 1171 C CA . VAL A 1 163 ? -13.907 12.913 1.797 1.00 90.62 163 VAL A CA 1
ATOM 1172 C C . VAL A 1 163 ? -15.356 12.587 1.427 1.00 90.62 163 VAL A C 1
ATOM 1174 O O . VAL A 1 163 ? -15.959 13.262 0.598 1.00 90.62 163 VAL A O 1
ATOM 1177 N N . THR A 1 164 ? -15.931 11.546 2.029 1.00 93.56 164 THR A N 1
ATOM 1178 C CA . THR A 1 164 ? -17.288 11.070 1.700 1.00 93.56 164 THR A CA 1
ATOM 1179 C C . THR A 1 164 ? -18.394 11.721 2.532 1.00 93.56 164 THR A C 1
ATOM 1181 O O . THR A 1 164 ? -19.572 11.482 2.263 1.00 93.56 164 THR A O 1
ATOM 1184 N N . GLY A 1 165 ? -18.039 12.500 3.558 1.00 92.12 165 GLY A N 1
ATOM 1185 C CA . GLY A 1 165 ? -18.988 13.113 4.489 1.00 92.12 165 GLY A CA 1
ATOM 1186 C C . GLY A 1 165 ? -19.714 12.112 5.396 1.00 92.12 165 GLY A C 1
ATOM 1187 O O . GLY A 1 165 ? -20.796 12.417 5.898 1.00 92.12 165 GLY A O 1
ATOM 1188 N N . LYS A 1 166 ? -19.164 10.905 5.594 1.00 92.62 166 LYS A N 1
ATOM 1189 C CA . LYS A 1 166 ? -19.775 9.827 6.393 1.00 92.62 166 LYS A CA 1
ATOM 1190 C C . LYS A 1 166 ? -18.842 9.363 7.507 1.00 92.62 166 LYS A C 1
ATOM 1192 O O . LYS A 1 166 ? -17.666 9.109 7.282 1.00 92.62 166 LYS A O 1
ATOM 1197 N N . ASP A 1 167 ? -19.378 9.180 8.712 1.00 91.25 167 ASP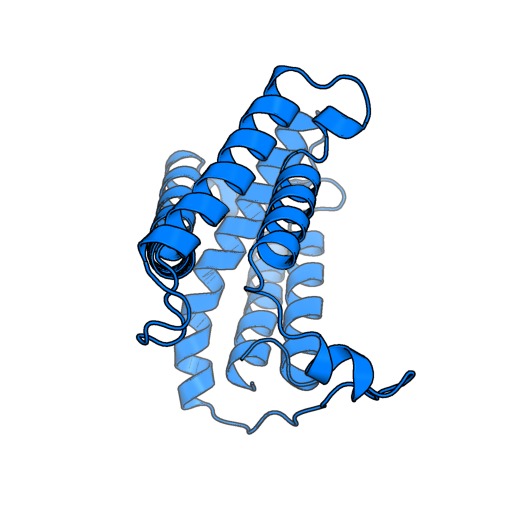 A N 1
ATOM 1198 C CA . ASP A 1 167 ? -18.597 8.704 9.860 1.00 91.25 167 ASP A CA 1
ATOM 1199 C C . ASP A 1 167 ? -18.538 7.166 9.918 1.00 91.25 167 ASP A C 1
ATOM 1201 O O . ASP A 1 167 ? -19.323 6.500 10.608 1.00 91.25 167 ASP A O 1
ATOM 1205 N N . TYR A 1 168 ? -17.563 6.597 9.206 1.00 92.00 168 TYR A N 1
ATOM 1206 C CA . TYR A 1 168 ? -17.314 5.152 9.199 1.00 92.00 168 TYR A CA 1
ATOM 1207 C C . TYR A 1 168 ? -16.758 4.606 10.518 1.00 92.00 168 TYR A C 1
ATOM 1209 O O . TYR A 1 168 ? -16.848 3.400 10.773 1.00 92.00 168 TYR A O 1
ATOM 1217 N N . THR A 1 169 ? -16.248 5.479 11.394 1.00 89.25 169 THR A N 1
ATOM 1218 C CA . THR A 1 169 ? -15.784 5.081 12.729 1.00 89.25 169 THR A CA 1
ATOM 1219 C C . THR A 1 169 ? -16.950 4.685 13.637 1.00 89.25 169 THR A C 1
ATOM 1221 O O . THR A 1 169 ? -16.779 3.837 14.518 1.00 89.25 169 THR A O 1
ATOM 1224 N N . LYS A 1 170 ? -18.150 5.221 13.362 1.00 87.88 170 LYS A N 1
ATOM 1225 C CA . LYS A 1 170 ? -19.416 4.843 14.006 1.00 87.88 170 LYS A CA 1
ATOM 1226 C C . LYS A 1 170 ? -20.176 3.765 13.238 1.00 87.88 170 LYS A C 1
ATOM 1228 O O . LYS A 1 170 ? -20.567 2.770 13.842 1.00 87.88 170 LYS A O 1
ATOM 1233 N N . THR A 1 171 ? -20.373 3.942 11.928 1.00 89.44 171 THR A N 1
ATOM 1234 C CA . THR A 1 171 ? -21.137 3.000 11.085 1.00 89.44 171 THR A CA 1
ATOM 1235 C C . THR A 1 171 ? -20.375 2.716 9.793 1.00 89.44 171 THR A C 1
ATOM 1237 O O . THR A 1 171 ? -20.281 3.613 8.963 1.00 89.44 171 THR A O 1
ATOM 1240 N N . PRO A 1 172 ? -19.840 1.501 9.566 1.00 89.00 172 PRO A N 1
ATOM 1241 C CA . PRO A 1 172 ? -20.136 0.232 10.244 1.00 89.00 172 PRO A CA 1
ATOM 1242 C C . PRO A 1 172 ? -19.470 0.048 11.618 1.00 89.00 172 PRO A C 1
ATOM 1244 O O . PRO A 1 172 ? -19.836 -0.892 12.331 1.00 89.00 172 PRO A O 1
ATOM 1247 N N . GLY A 1 173 ? -18.539 0.932 11.988 1.00 91.19 173 GLY A N 1
ATOM 1248 C CA . GLY A 1 173 ? -17.846 0.927 13.272 1.00 91.19 173 GLY A CA 1
ATOM 1249 C C . GLY A 1 173 ? -16.382 0.516 13.138 1.00 91.19 173 GLY A C 1
ATOM 1250 O O . GLY A 1 173 ? -16.075 -0.496 12.507 1.00 91.19 173 GLY A O 1
ATOM 1251 N N . LEU A 1 174 ? -15.481 1.255 13.791 1.00 92.19 174 LEU A N 1
ATOM 1252 C CA . LEU A 1 174 ? -14.031 1.033 13.685 1.00 92.19 174 LEU A CA 1
ATOM 1253 C C . LEU A 1 174 ? -13.593 -0.369 14.147 1.00 92.19 174 LEU A C 1
ATOM 1255 O O . LEU A 1 174 ? -12.706 -0.982 13.569 1.00 92.19 174 LEU A O 1
ATOM 1259 N N . HIS A 1 175 ? -14.263 -0.923 15.157 1.00 93.06 175 HIS A N 1
ATOM 1260 C CA . HIS A 1 175 ? -14.021 -2.293 15.611 1.00 93.06 175 HIS A CA 1
ATOM 1261 C C . HIS A 1 175 ? -14.323 -3.341 14.525 1.00 93.06 175 HIS A C 1
ATOM 1263 O O . HIS A 1 175 ? -13.642 -4.359 14.456 1.00 93.06 175 HIS A O 1
ATOM 1269 N N . ARG A 1 176 ? -15.323 -3.111 13.660 1.00 93.69 176 ARG A N 1
ATOM 1270 C CA . ARG A 1 176 ? -15.646 -4.037 12.563 1.00 93.69 176 ARG A CA 1
ATOM 1271 C C . ARG A 1 176 ? -14.658 -3.907 11.417 1.00 93.69 176 ARG A C 1
ATOM 1273 O O . ARG A 1 176 ? -14.273 -4.918 10.845 1.00 93.69 176 ARG A O 1
ATOM 1280 N N . THR A 1 177 ? -14.244 -2.682 11.096 1.00 94.50 177 THR A N 1
ATOM 1281 C CA . THR A 1 177 ? -13.281 -2.453 10.014 1.00 94.50 177 THR A CA 1
ATOM 1282 C C . THR A 1 177 ? -11.908 -3.012 10.395 1.00 94.50 177 THR A C 1
ATOM 1284 O O . THR A 1 177 ? -11.306 -3.695 9.577 1.00 94.50 177 THR A O 1
ATOM 1287 N N . LEU A 1 178 ? -11.458 -2.817 11.643 1.00 94.12 178 LEU A N 1
ATOM 1288 C CA . LEU A 1 178 ? -10.217 -3.409 12.165 1.00 94.12 178 LEU A CA 1
ATOM 1289 C C . LEU A 1 178 ? -10.272 -4.941 12.218 1.00 94.12 178 LEU A C 1
ATOM 1291 O O . LEU A 1 178 ? -9.312 -5.599 11.838 1.00 94.12 178 LEU A O 1
ATOM 1295 N N . ALA A 1 179 ? -11.390 -5.524 12.665 1.00 95.44 179 ALA A N 1
ATOM 1296 C CA . ALA A 1 179 ? -11.541 -6.979 12.683 1.00 95.44 179 ALA A CA 1
ATOM 1297 C C . ALA A 1 179 ? -11.550 -7.582 11.267 1.00 95.44 179 ALA A C 1
ATOM 1299 O O . ALA A 1 179 ? -11.022 -8.672 11.065 1.00 95.44 179 ALA A O 1
ATOM 1300 N N . GLY A 1 180 ? -12.136 -6.878 10.291 1.00 95.38 180 GLY A N 1
ATOM 1301 C CA . GLY A 1 180 ? -12.118 -7.285 8.886 1.00 95.38 180 GLY A CA 1
ATOM 1302 C C . GLY A 1 180 ? -10.709 -7.284 8.292 1.00 95.38 180 GLY A C 1
ATOM 1303 O O . GLY A 1 180 ? -10.328 -8.255 7.643 1.00 95.38 180 GLY A O 1
ATOM 1304 N N . ASP A 1 181 ? -9.927 -6.239 8.568 1.00 94.38 181 ASP A N 1
ATOM 1305 C CA . ASP A 1 181 ? -8.522 -6.161 8.154 1.00 94.38 181 ASP A CA 1
ATOM 1306 C C . ASP A 1 181 ? -7.680 -7.263 8.820 1.00 94.38 181 ASP A C 1
ATOM 1308 O O . ASP A 1 181 ? -7.045 -8.076 8.148 1.00 94.38 181 ASP A O 1
ATOM 1312 N N . GLY A 1 182 ? -7.812 -7.412 10.142 1.00 94.25 182 GLY A N 1
ATOM 1313 C CA . GLY A 1 182 ? -7.175 -8.487 10.904 1.00 94.25 182 GLY A CA 1
ATOM 1314 C C . GLY A 1 182 ? -7.466 -9.882 10.361 1.00 94.25 182 GLY A C 1
ATOM 1315 O O . GLY A 1 182 ? -6.555 -10.701 10.237 1.00 94.25 182 GLY A O 1
ATOM 1316 N N . LEU A 1 183 ? -8.720 -10.150 9.979 1.00 95.50 183 LEU A N 1
ATOM 1317 C CA . LEU A 1 183 ? -9.103 -11.411 9.348 1.00 95.50 183 LEU A CA 1
ATOM 1318 C C . LEU A 1 183 ? -8.372 -11.616 8.017 1.00 95.50 183 LEU A C 1
ATOM 1320 O O . LEU A 1 183 ? -7.844 -12.703 7.783 1.00 95.50 183 LEU A O 1
ATOM 1324 N N . GLY A 1 184 ? -8.311 -10.584 7.173 1.00 93.75 184 GLY A N 1
ATOM 1325 C CA . GLY A 1 184 ? -7.576 -10.620 5.909 1.00 93.75 184 GLY A CA 1
ATOM 1326 C C . GLY A 1 184 ? -6.094 -10.935 6.115 1.00 93.75 184 GLY A C 1
ATOM 1327 O O . GLY A 1 184 ? -5.561 -11.841 5.471 1.00 93.75 184 GLY A O 1
ATOM 1328 N N . VAL A 1 185 ? -5.451 -10.265 7.074 1.00 92.69 185 VAL A N 1
ATOM 1329 C CA . VAL A 1 185 ? -4.037 -10.486 7.416 1.00 92.69 185 VAL A CA 1
ATOM 1330 C C . VAL A 1 185 ? -3.805 -11.884 7.999 1.00 92.69 185 VAL A C 1
ATOM 1332 O O . VAL A 1 185 ? -2.841 -12.552 7.621 1.00 92.69 185 VAL A O 1
ATOM 1335 N N . CYS A 1 186 ? -4.689 -12.376 8.873 1.00 92.88 186 CYS A N 1
ATOM 1336 C CA . CYS A 1 186 ? -4.609 -13.740 9.398 1.00 92.88 186 CYS A CA 1
ATOM 1337 C C . CYS A 1 186 ? -4.711 -14.778 8.277 1.00 92.88 186 CYS A C 1
ATOM 1339 O O . CYS A 1 186 ? -3.872 -15.676 8.203 1.00 92.88 186 CYS A O 1
ATOM 1341 N N . VAL A 1 187 ? -5.704 -14.645 7.394 1.00 92.00 187 VAL A N 1
ATOM 1342 C CA . VAL A 1 187 ? -5.889 -15.560 6.261 1.00 92.00 187 VAL A CA 1
ATOM 1343 C C . VAL A 1 187 ? -4.668 -15.519 5.344 1.00 92.00 187 VAL A C 1
ATOM 1345 O O . VAL A 1 187 ? -4.128 -16.578 5.028 1.00 92.00 187 VAL A O 1
ATOM 1348 N N . ALA A 1 188 ? -4.165 -14.327 5.004 1.00 89.88 188 ALA A N 1
ATOM 1349 C CA . ALA A 1 188 ? -2.931 -14.170 4.236 1.00 89.88 188 ALA A CA 1
ATOM 1350 C C . ALA A 1 188 ? -1.744 -14.867 4.924 1.00 89.88 188 ALA A C 1
ATOM 1352 O O . ALA A 1 188 ? -1.014 -15.622 4.286 1.00 89.88 188 ALA A O 1
ATOM 1353 N N . GLY A 1 189 ? -1.581 -14.699 6.237 1.00 88.94 189 GLY A N 1
ATOM 1354 C CA . GLY A 1 189 ? -0.529 -15.356 7.015 1.00 88.94 189 GLY A CA 1
ATOM 1355 C C . GLY A 1 189 ? -0.596 -16.888 7.011 1.00 88.94 189 GLY A C 1
ATOM 1356 O O . GLY A 1 189 ? 0.452 -17.529 7.102 1.00 88.94 189 GLY A O 1
ATOM 1357 N N . LEU A 1 190 ? -1.789 -17.477 6.874 1.00 88.56 190 LEU A N 1
ATOM 1358 C CA . LEU A 1 190 ? -1.984 -18.932 6.821 1.00 88.56 190 LEU A CA 1
ATOM 1359 C C . LEU A 1 190 ? -1.730 -19.533 5.434 1.00 88.56 190 LEU A C 1
ATOM 1361 O O . LEU A 1 190 ? -1.288 -20.675 5.348 1.00 88.56 190 LEU A O 1
ATOM 1365 N N . ILE A 1 191 ? -2.014 -18.790 4.362 1.00 88.19 191 ILE A N 1
ATOM 1366 C CA . ILE A 1 191 ? -1.897 -19.295 2.982 1.00 88.19 191 ILE A CA 1
ATOM 1367 C C . ILE A 1 191 ? -0.559 -18.949 2.313 1.00 88.19 191 ILE A C 1
ATOM 1369 O O . ILE A 1 191 ? -0.301 -19.395 1.197 1.00 88.19 191 ILE A O 1
ATOM 1373 N N . GLY A 1 192 ? 0.309 -18.192 2.991 1.00 78.44 192 GLY A N 1
ATOM 1374 C CA . GLY A 1 192 ? 1.625 -17.808 2.475 1.00 78.44 192 GLY A CA 1
ATOM 1375 C C . GLY A 1 192 ? 1.648 -16.436 1.803 1.00 78.44 192 GLY A C 1
ATOM 1376 O O . GLY A 1 192 ? 2.243 -16.297 0.740 1.00 78.44 192 GLY A O 1
ATOM 1377 N N . GLY A 1 193 ? 0.986 -15.453 2.421 1.00 70.19 193 GLY A N 1
ATOM 1378 C CA . GLY A 1 193 ? 0.953 -14.040 2.036 1.00 70.19 193 GLY A CA 1
ATOM 1379 C C . GLY A 1 193 ? 2.339 -13.383 1.910 1.00 70.19 193 GLY A C 1
ATOM 1380 O O . GLY A 1 193 ? 3.353 -14.079 1.958 1.00 70.19 193 GLY A O 1
ATOM 1381 N N . PRO A 1 194 ? 2.402 -12.052 1.717 1.00 61.84 194 PRO A N 1
ATOM 1382 C CA . PRO A 1 194 ? 3.608 -11.358 1.256 1.00 61.84 194 PRO A CA 1
ATOM 1383 C C . PRO A 1 194 ? 4.876 -11.770 2.018 1.00 61.84 194 PRO A C 1
ATOM 1385 O O . PRO A 1 194 ? 4.865 -11.856 3.248 1.00 61.84 194 PRO A O 1
ATOM 1388 N N . ARG A 1 195 ? 5.941 -12.059 1.261 1.00 50.12 195 ARG A N 1
ATOM 1389 C CA . ARG A 1 195 ? 7.286 -12.347 1.775 1.00 50.12 195 ARG A CA 1
ATOM 1390 C C . ARG A 1 195 ? 8.077 -11.070 1.987 1.00 50.12 195 ARG A C 1
ATOM 1392 O O . ARG A 1 195 ? 7.950 -10.177 1.122 1.00 50.12 195 ARG A O 1
#

Foldseek 3Di:
DVLLLLLLVLLLVVLVVCVVVPCVVCCVVPNVVNLVVLVVVVVVVVVVVVVCVLQCDDPNDRNDHRVLSVVLSCQLVVQLVCQCPPNDDPSVVPSNVRSVVRSVVSCVVVVVDDCVCVVPDDPDDDDDFDADDDDVVSNVVSNVVSVSVLSVQVVVQVVVCVVVVHNVCVVVHSSVSSNVSSVVSNVCNGRPHDD